Protein AF-A0A0C2G653-F1 (afdb_monomer)

Mean predicted aligned error: 15.5 Å

Secondary structure (DSSP, 8-state):
-EE--GGGTT-EESSTTHHHHHHTTHHHHSHHHHHHHBTTTTT-PPP------------TTHHHHHHHHHHHHSSSS-TTHHHHHHHT-SBPTTSSBPPPBSSPBPPEE-HHHHHHHHHHHTT---SPPPGGGSTT-EE--S-HHHH--TT--EEEEEEEEETTEEEEEEEEES----TTS-SS-BSPPP-SGGGG-STT-EEETTTTEEE--

Solvent-accessible surface area (backbone atoms only — not comparable to full-atom values): 12054 Å² total; per-residue (Å²): 117,53,60,44,68,78,84,32,50,90,24,36,20,77,42,84,60,28,56,64,40,32,75,75,43,32,46,76,78,39,36,85,63,28,50,83,33,11,15,49,54,54,67,64,56,72,69,96,76,86,85,86,74,86,85,80,84,86,74,99,59,59,67,63,52,50,50,48,47,49,51,45,64,63,54,59,88,55,91,45,46,51,30,32,27,8,68,35,68,30,73,34,95,89,57,67,50,38,69,24,17,18,45,27,37,40,77,40,82,35,70,72,41,17,54,51,18,35,65,48,35,75,66,76,60,101,64,84,73,61,69,86,83,31,81,59,41,38,77,61,73,95,47,54,81,73,63,42,26,26,78,30,29,36,35,13,61,25,79,35,84,52,100,89,47,79,41,76,28,42,29,33,24,48,53,62,89,55,86,97,57,76,56,51,58,76,38,69,41,23,78,42,40,76,52,40,77,52,82,76,31,41,41,41,56,92,46,17,22,20,36,78,110

Sequence (213 aa):
LDCGTGKESNCCNKHASCADWASRGECKKNPEWMLPNCQLSCRVCKTDSNPSKPSTATSSSSHTVALSMINFLAGMPQPNCRSMVAKGQAKDAYGGNAPRAARMKKMIYDCAIEESAMRHAKRCVFVHSPAHTRENLGEFNTDCLKMVWQDTYKLGCHVEWYSSMTYVVCQYGPKGNWLGNLIYDIGNSCTTDGDCKCDNCKCSKEEALCIVQ

Radius of gyration: 23.32 Å; Cα contacts (8 Å, |Δi|>4): 362; chains: 1; bounding box: 55×52×57 Å

pLDDT: mean 79.59, std 17.53, range [36.09, 97.75]

Structure (mmCIF, N/CA/C/O backbone):
data_AF-A0A0C2G653-F1
#
_entry.id   AF-A0A0C2G653-F1
#
loop_
_atom_site.group_PDB
_atom_site.id
_atom_site.type_symbol
_atom_site.label_atom_id
_atom_site.label_alt_id
_atom_site.label_comp_id
_atom_site.label_asym_id
_atom_site.label_entity_id
_a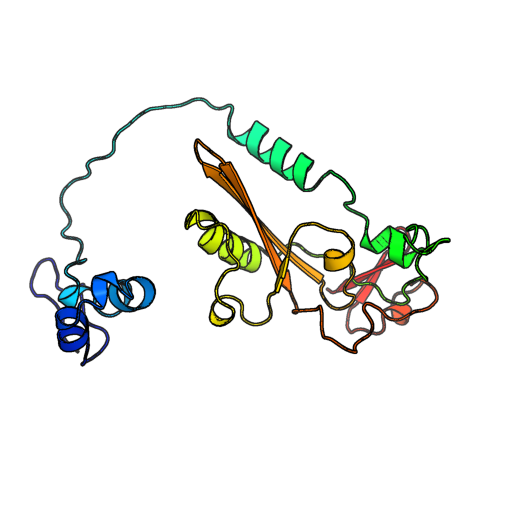tom_site.label_seq_id
_atom_site.pdbx_PDB_ins_code
_atom_site.Cartn_x
_atom_site.Cartn_y
_atom_site.Cartn_z
_atom_site.occupancy
_atom_site.B_iso_or_equiv
_atom_site.auth_seq_id
_atom_site.auth_comp_id
_atom_site.auth_asym_id
_atom_site.auth_atom_id
_atom_site.pdbx_PDB_model_num
ATOM 1 N N . LEU A 1 1 ? 14.211 -31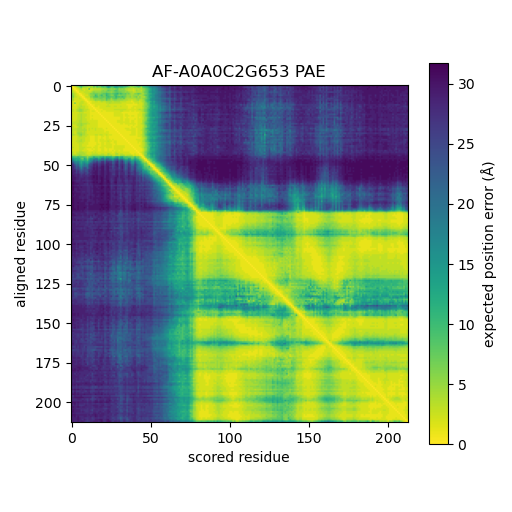.003 -26.038 1.00 67.00 1 LEU A N 1
ATOM 2 C CA . LEU A 1 1 ? 14.814 -29.793 -25.437 1.00 67.00 1 LEU A CA 1
ATOM 3 C C . LEU A 1 1 ? 16.288 -29.842 -25.778 1.00 67.00 1 LEU A C 1
ATOM 5 O O . LEU A 1 1 ? 16.855 -30.921 -25.681 1.00 67.00 1 LEU A O 1
ATOM 9 N N . ASP A 1 2 ? 16.829 -28.746 -26.296 1.00 83.50 2 ASP A N 1
ATOM 10 C CA . ASP A 1 2 ? 18.133 -28.716 -26.967 1.00 83.50 2 ASP A CA 1
ATOM 11 C C . ASP A 1 2 ? 19.150 -27.957 -26.111 1.00 83.50 2 ASP A C 1
ATOM 13 O O . ASP A 1 2 ? 18.820 -26.907 -25.556 1.00 83.50 2 ASP A O 1
ATOM 17 N N . CYS A 1 3 ? 20.354 -28.498 -25.977 1.00 88.19 3 CYS A N 1
ATOM 18 C CA . CYS A 1 3 ? 21.406 -27.974 -25.111 1.00 88.19 3 CYS A CA 1
ATOM 19 C C . CYS A 1 3 ? 22.731 -27.932 -25.867 1.00 88.19 3 CYS A C 1
ATOM 21 O O . CYS A 1 3 ? 22.992 -28.778 -26.721 1.00 88.19 3 CYS A O 1
ATOM 23 N N . GLY A 1 4 ? 23.574 -26.956 -25.527 1.00 83.12 4 GLY A N 1
ATOM 24 C CA . GLY A 1 4 ? 24.921 -26.858 -26.074 1.00 83.12 4 GLY A CA 1
ATOM 25 C C . GLY A 1 4 ? 25.787 -28.064 -25.700 1.00 83.12 4 GLY A C 1
ATOM 26 O O . GLY A 1 4 ? 25.443 -28.888 -24.853 1.00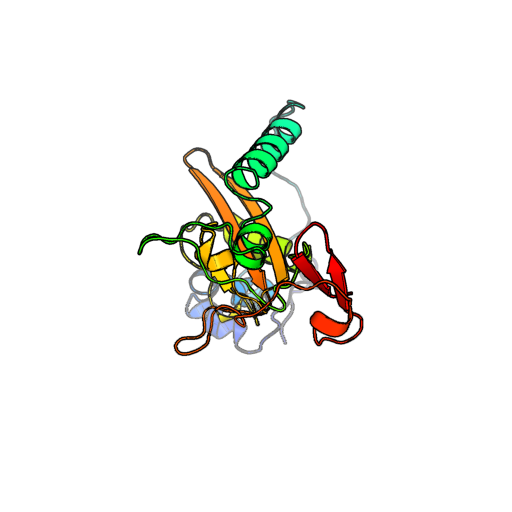 83.12 4 GLY A O 1
ATOM 27 N N . THR A 1 5 ? 26.955 -28.168 -26.324 1.00 80.69 5 THR A N 1
ATOM 28 C CA . THR A 1 5 ? 27.943 -29.218 -26.031 1.00 80.69 5 THR A CA 1
ATOM 29 C C . THR A 1 5 ? 29.217 -28.612 -25.445 1.00 80.69 5 THR A C 1
ATOM 31 O O . THR A 1 5 ? 29.536 -27.451 -25.693 1.00 80.69 5 THR A O 1
ATOM 34 N N . GLY A 1 6 ? 29.989 -29.384 -24.677 1.00 82.44 6 GLY A N 1
ATOM 35 C CA . GLY A 1 6 ? 31.256 -28.907 -24.108 1.00 82.44 6 GLY A CA 1
ATOM 36 C C . GLY A 1 6 ? 31.058 -27.791 -23.072 1.00 82.44 6 GLY A C 1
ATOM 37 O O . GLY A 1 6 ? 30.331 -27.979 -22.095 1.00 82.44 6 GLY A O 1
ATOM 38 N N . LYS A 1 7 ? 31.703 -26.631 -23.272 1.00 70.56 7 LYS A N 1
ATOM 39 C CA . LYS A 1 7 ? 31.658 -25.483 -22.337 1.00 70.56 7 LYS A CA 1
ATOM 40 C C . LYS A 1 7 ? 30.284 -24.810 -22.227 1.00 70.56 7 LYS A C 1
ATOM 42 O O . LYS A 1 7 ? 30.075 -24.043 -21.299 1.00 70.56 7 LYS A O 1
ATOM 47 N N . GLU A 1 8 ? 29.364 -25.113 -23.138 1.00 76.62 8 GLU A N 1
ATOM 48 C CA . GLU A 1 8 ? 27.984 -24.608 -23.127 1.00 76.62 8 GLU A CA 1
ATOM 49 C C . GLU A 1 8 ? 26.973 -25.711 -22.774 1.00 76.62 8 GLU A C 1
ATOM 51 O O . GLU A 1 8 ? 25.779 -25.560 -23.013 1.00 76.62 8 GLU A O 1
ATOM 56 N N . SER A 1 9 ? 27.426 -26.835 -22.203 1.00 80.62 9 SER A N 1
ATOM 57 C CA . SER A 1 9 ? 26.554 -27.961 -21.822 1.00 80.62 9 SER A CA 1
ATOM 58 C C . SER A 1 9 ? 25.482 -27.607 -20.788 1.00 80.62 9 SER A C 1
ATOM 60 O O . SER A 1 9 ? 24.428 -28.236 -20.746 1.00 80.62 9 SER A O 1
ATOM 62 N N . ASN A 1 10 ? 25.715 -26.572 -19.983 1.00 81.69 10 ASN A N 1
ATOM 63 C CA . ASN A 1 10 ? 24.745 -26.000 -19.048 1.00 81.69 10 ASN A CA 1
ATOM 64 C C . ASN A 1 10 ? 23.824 -24.940 -19.686 1.00 81.69 10 ASN A C 1
ATOM 66 O O . ASN A 1 10 ? 22.950 -24.403 -19.004 1.00 81.69 10 ASN A O 1
ATOM 70 N N . CYS A 1 11 ? 24.008 -24.626 -20.969 1.00 88.38 11 CYS A N 1
ATOM 71 C CA . CYS A 1 11 ? 23.207 -23.660 -21.702 1.00 88.38 11 CYS A CA 1
ATOM 72 C C . CYS A 1 11 ? 22.195 -24.372 -22.603 1.00 88.38 11 CYS A C 1
ATOM 74 O O . CYS A 1 11 ? 22.563 -25.105 -23.522 1.00 88.38 11 CYS A O 1
ATOM 76 N N . CYS A 1 12 ? 20.907 -24.132 -22.360 1.00 90.00 12 CYS A N 1
ATOM 77 C CA . CYS A 1 12 ? 19.840 -24.872 -23.024 1.00 90.00 12 CYS A CA 1
ATOM 78 C C . CYS A 1 12 ? 18.682 -23.988 -23.482 1.00 90.00 12 CYS A C 1
ATOM 80 O O . CYS A 1 12 ? 18.324 -22.986 -22.855 1.00 90.00 12 CYS A O 1
ATOM 82 N N . ASN A 1 13 ? 18.028 -24.447 -24.543 1.00 92.56 13 ASN A N 1
ATOM 83 C CA . ASN A 1 13 ? 16.667 -24.085 -24.886 1.00 92.56 13 ASN A CA 1
ATOM 84 C C . ASN A 1 13 ? 15.693 -24.902 -24.030 1.00 92.56 13 ASN A C 1
ATOM 86 O O . ASN A 1 13 ? 15.610 -26.128 -24.125 1.00 92.56 13 ASN A O 1
ATOM 90 N N . LYS A 1 14 ? 14.914 -24.198 -23.216 1.00 90.25 14 LYS A N 1
ATOM 91 C CA . LYS A 1 14 ? 13.856 -24.724 -22.349 1.00 90.25 14 LYS A CA 1
ATOM 92 C C . LYS A 1 14 ? 12.514 -24.871 -23.071 1.00 90.25 14 LYS A C 1
ATOM 94 O O . LYS A 1 14 ? 11.561 -25.358 -22.474 1.00 90.25 14 LYS A O 1
ATOM 99 N N . HIS A 1 15 ? 12.438 -24.493 -24.349 1.00 91.19 15 HIS A N 1
ATOM 100 C CA . HIS A 1 15 ? 11.250 -24.669 -25.179 1.00 91.19 15 HIS A CA 1
ATOM 101 C C . HIS A 1 15 ? 11.601 -25.163 -26.590 1.00 91.19 15 HIS A C 1
ATOM 103 O O . HIS A 1 15 ? 12.622 -24.777 -27.157 1.00 91.19 15 HIS A O 1
ATOM 109 N N . ALA A 1 16 ? 10.749 -26.011 -27.177 1.00 91.56 16 ALA A N 1
ATOM 110 C CA . ALA A 1 16 ? 10.989 -26.609 -28.495 1.00 91.56 16 ALA A CA 1
ATOM 111 C C . ALA A 1 16 ? 11.027 -25.564 -29.627 1.00 91.56 16 ALA A C 1
ATOM 113 O O . ALA A 1 16 ? 11.869 -25.639 -30.513 1.00 91.56 16 ALA A O 1
ATOM 114 N N . SER A 1 17 ? 10.171 -24.543 -29.552 1.00 92.81 17 SER A N 1
ATOM 115 C CA . SER A 1 17 ? 10.075 -23.467 -30.555 1.00 92.81 17 SER A CA 1
ATOM 116 C C . SER A 1 17 ? 11.136 -22.365 -30.420 1.00 92.81 17 SER A C 1
ATOM 118 O O . SER A 1 17 ? 11.065 -21.361 -31.124 1.00 92.81 17 SER A O 1
ATOM 120 N N . CYS A 1 18 ? 12.119 -22.514 -29.525 1.00 93.44 18 CYS A N 1
ATOM 121 C CA . CYS A 1 18 ? 13.149 -21.495 -29.305 1.00 93.44 18 CYS A CA 1
ATOM 122 C C . CYS A 1 18 ? 13.913 -21.118 -30.584 1.00 93.44 18 CYS A C 1
ATOM 124 O O . CYS A 1 18 ? 14.193 -19.939 -30.797 1.00 93.44 18 CYS A O 1
ATOM 126 N N . ALA A 1 19 ? 14.205 -22.090 -31.455 1.00 94.75 19 ALA A N 1
ATOM 127 C CA . ALA A 1 19 ? 14.885 -21.840 -32.726 1.00 94.75 19 ALA A CA 1
ATOM 128 C C . ALA A 1 19 ? 14.025 -21.002 -33.692 1.00 94.75 19 ALA A C 1
ATOM 130 O O . ALA A 1 19 ? 14.512 -20.030 -34.273 1.00 94.75 19 ALA A O 1
ATOM 13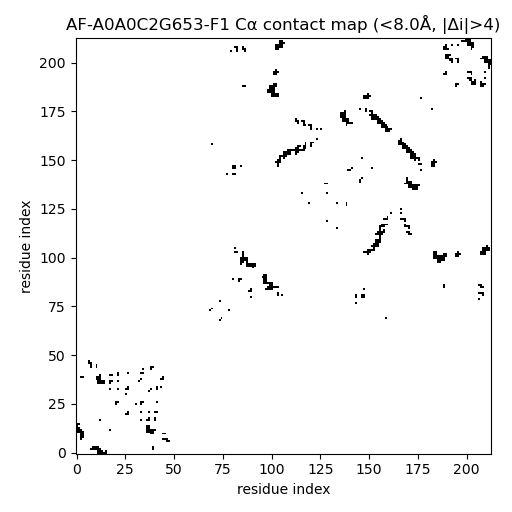1 N N . ASP A 1 20 ? 12.734 -21.323 -33.806 1.00 92.50 20 ASP A N 1
ATOM 132 C CA . ASP A 1 20 ? 11.794 -20.618 -34.685 1.00 92.50 20 ASP A CA 1
ATOM 133 C C . ASP A 1 20 ? 11.525 -19.187 -34.219 1.00 92.50 20 ASP A C 1
ATOM 135 O O . ASP A 1 20 ? 11.435 -18.255 -35.016 1.00 92.50 20 ASP A O 1
ATOM 139 N N . TRP A 1 21 ? 11.405 -18.981 -32.913 1.00 94.19 21 TRP A N 1
ATOM 140 C CA . TRP A 1 21 ? 11.213 -17.646 -32.356 1.00 94.19 21 TRP A CA 1
ATOM 141 C C . TRP A 1 21 ? 12.481 -16.805 -32.471 1.00 94.19 21 TRP A C 1
ATOM 143 O O . TRP A 1 21 ? 12.419 -15.631 -32.844 1.00 94.19 21 TRP A O 1
ATOM 153 N N . ALA A 1 22 ? 13.650 -17.404 -32.245 1.00 94.94 22 ALA A N 1
ATOM 154 C CA . ALA A 1 22 ? 14.915 -16.716 -32.458 1.00 94.94 22 ALA A CA 1
ATOM 155 C C . ALA A 1 22 ? 15.092 -16.279 -33.923 1.00 94.94 22 ALA A C 1
ATOM 157 O O . ALA A 1 22 ? 15.483 -15.134 -34.158 1.00 94.94 22 ALA A O 1
ATOM 158 N N . SER A 1 23 ? 14.728 -17.120 -34.903 1.00 94.88 23 SER A N 1
ATOM 159 C CA . SER A 1 23 ? 14.805 -16.763 -36.332 1.00 94.88 23 SER A CA 1
ATOM 160 C C . SER A 1 23 ? 13.850 -15.623 -36.720 1.00 94.88 23 SER A C 1
ATOM 162 O O . SER A 1 23 ? 14.174 -14.811 -37.586 1.00 94.88 23 SER A O 1
ATOM 164 N N . ARG A 1 24 ? 12.723 -15.476 -36.009 1.00 91.56 24 ARG A N 1
ATOM 165 C CA . ARG A 1 24 ? 11.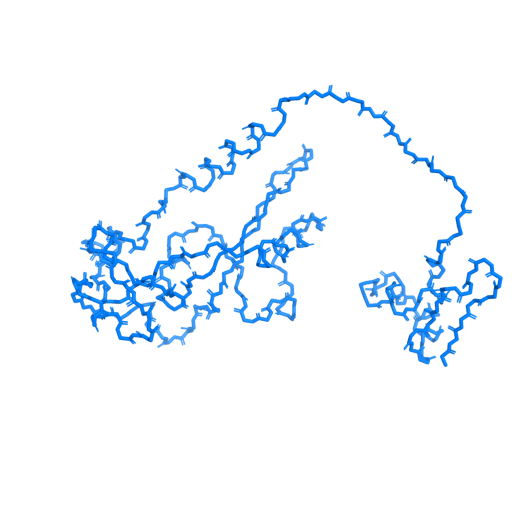771 -14.350 -36.140 1.00 91.56 24 ARG A CA 1
ATOM 166 C C . ARG A 1 24 ? 12.207 -13.072 -35.407 1.00 91.56 24 ARG A C 1
ATOM 168 O O . ARG A 1 24 ? 11.518 -12.043 -35.462 1.00 91.56 24 ARG A O 1
ATOM 175 N N . GLY A 1 25 ? 13.365 -13.113 -34.747 1.00 92.19 25 GLY A N 1
ATOM 176 C CA . GLY A 1 25 ? 13.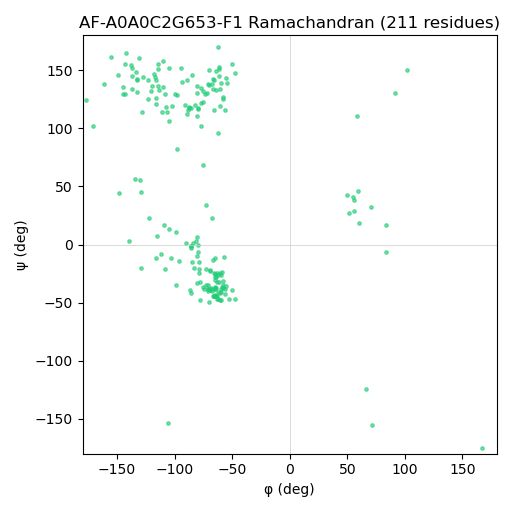955 -11.984 -34.034 1.00 92.19 25 GLY A CA 1
ATOM 177 C C . GLY A 1 25 ? 13.415 -11.786 -32.617 1.00 92.19 25 GLY A C 1
ATOM 178 O O . GLY A 1 25 ? 13.632 -10.719 -32.036 1.00 92.19 25 GLY A O 1
ATOM 179 N N . GLU A 1 26 ? 12.750 -12.787 -32.036 1.00 94.06 26 GLU A N 1
ATOM 180 C CA . GLU A 1 26 ? 12.175 -12.690 -30.688 1.00 94.06 26 GLU A CA 1
ATOM 181 C C . GLU A 1 26 ? 13.242 -12.481 -29.611 1.00 94.06 26 GLU A C 1
ATOM 183 O O . GLU A 1 26 ? 12.972 -11.853 -28.599 1.00 94.06 26 GLU A O 1
ATOM 188 N N . CYS A 1 27 ? 14.494 -12.877 -29.842 1.00 90.94 27 CYS A N 1
ATOM 189 C CA . CYS A 1 27 ? 15.582 -12.574 -28.908 1.00 90.94 27 CYS A CA 1
ATOM 190 C C . CYS A 1 27 ? 15.793 -11.064 -28.690 1.00 90.94 27 CYS A C 1
ATOM 192 O O . CYS A 1 27 ? 16.287 -10.667 -27.641 1.00 90.94 27 CYS A O 1
ATOM 194 N N . LYS A 1 28 ? 15.430 -10.223 -29.672 1.00 87.69 28 LYS A N 1
ATOM 195 C CA . LYS A 1 28 ? 15.489 -8.755 -29.563 1.00 87.69 28 LYS A CA 1
ATOM 196 C C . LYS A 1 28 ? 14.135 -8.139 -29.217 1.00 87.69 28 LYS A C 1
ATOM 198 O O . LYS A 1 28 ? 14.097 -7.136 -28.515 1.00 87.69 28 LYS A O 1
ATOM 203 N N . LYS A 1 29 ? 13.040 -8.713 -29.726 1.00 85.31 29 LYS A N 1
ATOM 204 C CA . LYS A 1 29 ? 11.673 -8.201 -29.512 1.00 85.31 29 LYS A CA 1
ATOM 205 C C . LYS A 1 29 ? 11.086 -8.610 -28.160 1.00 85.31 29 LYS A C 1
ATOM 207 O O . LYS A 1 29 ? 10.343 -7.843 -27.562 1.00 85.31 29 LYS A O 1
ATOM 212 N N . ASN A 1 30 ? 11.446 -9.795 -27.683 1.00 83.75 30 ASN A N 1
ATOM 213 C CA . ASN A 1 30 ? 10.987 -10.406 -26.443 1.00 83.75 30 ASN A CA 1
ATOM 214 C C . ASN A 1 30 ? 12.163 -11.012 -25.638 1.00 83.75 30 ASN A C 1
ATOM 216 O O . ASN A 1 30 ? 12.165 -12.206 -25.324 1.00 83.75 30 ASN A O 1
ATOM 220 N N . PRO A 1 31 ? 13.195 -10.213 -25.302 1.00 80.31 31 PRO A N 1
ATOM 221 C CA . PRO A 1 31 ? 14.374 -10.707 -24.594 1.00 80.31 31 PRO A CA 1
ATOM 222 C C . PRO A 1 31 ? 14.033 -11.242 -23.194 1.00 80.31 31 PRO A C 1
ATOM 224 O O . PRO A 1 31 ? 14.635 -12.212 -22.750 1.00 80.31 31 PRO A O 1
ATOM 227 N N . GLU A 1 32 ? 13.030 -10.677 -22.520 1.00 74.75 32 GLU A N 1
ATOM 228 C CA . GLU A 1 32 ? 12.627 -11.087 -21.166 1.00 74.75 32 GLU A CA 1
ATOM 229 C C . GLU A 1 32 ? 12.199 -12.556 -21.096 1.00 74.75 32 GLU A C 1
ATOM 231 O O . GLU A 1 32 ? 12.562 -13.274 -20.168 1.00 74.75 32 GLU A O 1
ATOM 236 N N . TRP A 1 33 ? 11.464 -13.033 -22.103 1.00 86.19 33 TRP A N 1
ATOM 237 C CA . TRP A 1 33 ? 11.091 -14.441 -22.172 1.00 86.19 33 TRP A CA 1
ATOM 238 C C . TRP A 1 33 ? 12.183 -15.273 -22.845 1.00 86.19 33 TRP A C 1
ATOM 240 O O . TRP A 1 33 ? 12.521 -16.364 -22.382 1.00 86.19 33 TRP A O 1
ATOM 250 N N . MET A 1 34 ? 12.763 -14.753 -23.926 1.00 93.62 34 MET A N 1
ATOM 251 C CA . MET A 1 34 ? 13.670 -15.509 -24.782 1.00 93.62 34 MET A CA 1
ATOM 252 C C . MET A 1 34 ? 15.051 -15.721 -24.162 1.00 93.62 34 MET A C 1
ATOM 254 O O . MET A 1 34 ? 15.604 -16.805 -24.294 1.00 93.62 34 MET A O 1
ATOM 258 N N . LEU A 1 35 ? 15.627 -14.751 -23.453 1.00 88.19 35 LEU A N 1
ATOM 259 C CA . LEU A 1 35 ? 16.972 -14.899 -22.896 1.00 88.19 35 LEU A CA 1
ATOM 260 C C . LEU A 1 35 ? 17.064 -15.968 -21.795 1.00 88.19 35 LEU A C 1
ATOM 262 O O . LEU A 1 35 ? 17.982 -16.776 -21.874 1.00 88.19 35 LEU A O 1
ATOM 266 N N . PRO A 1 36 ? 16.149 -16.074 -20.810 1.00 88.75 36 PRO A N 1
ATOM 267 C CA . PRO A 1 36 ? 16.231 -17.128 -19.795 1.00 88.75 36 PRO A CA 1
ATOM 268 C C . PRO A 1 36 ? 15.726 -18.504 -20.265 1.00 88.75 36 PRO A C 1
ATOM 270 O O . PRO A 1 36 ? 16.098 -19.517 -19.652 1.00 88.75 36 PRO A O 1
ATOM 273 N N . ASN A 1 37 ? 14.900 -18.561 -21.320 1.00 91.44 37 ASN A N 1
ATOM 274 C CA . ASN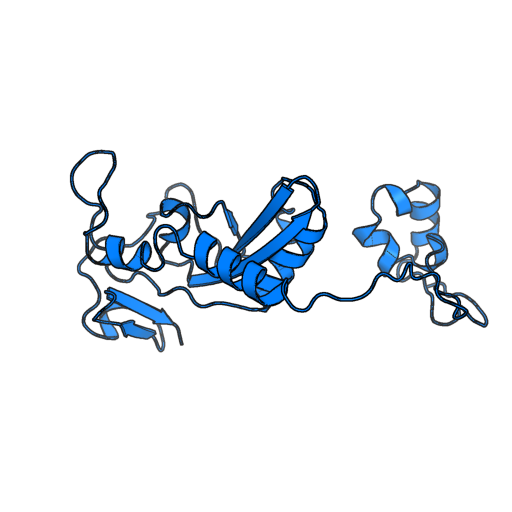 A 1 37 ? 14.266 -19.797 -21.803 1.00 91.44 37 ASN A CA 1
ATOM 275 C C . ASN A 1 37 ? 14.826 -20.327 -23.126 1.00 91.44 37 ASN A C 1
ATOM 277 O O . ASN A 1 37 ? 14.689 -21.511 -23.398 1.00 91.44 37 ASN A O 1
ATOM 281 N N . CYS A 1 38 ? 15.475 -19.498 -23.930 1.00 94.31 38 CYS A N 1
ATOM 282 C CA . CYS A 1 38 ? 16.020 -19.844 -25.242 1.00 94.31 38 CYS A CA 1
ATOM 283 C C . CYS A 1 38 ? 17.487 -19.420 -25.340 1.00 94.31 38 CYS A C 1
ATOM 285 O O . CYS A 1 38 ? 17.913 -18.811 -26.320 1.00 94.31 38 CYS A O 1
ATOM 287 N N . GLN A 1 39 ? 18.252 -19.709 -24.284 1.00 93.12 39 GLN A N 1
ATOM 288 C CA . GLN A 1 39 ? 19.613 -19.204 -24.089 1.00 93.12 39 GLN A CA 1
ATOM 289 C C . GLN A 1 39 ? 20.534 -19.555 -25.262 1.00 93.12 39 GLN A C 1
ATOM 291 O O . GLN A 1 39 ? 21.272 -18.700 -25.755 1.00 93.12 39 GLN A O 1
ATOM 296 N N . LEU A 1 40 ? 20.429 -20.797 -25.743 1.00 91.94 40 LEU A N 1
ATOM 297 C CA . LEU A 1 40 ? 21.206 -21.312 -26.865 1.00 91.94 40 LEU A CA 1
ATOM 298 C C . LEU A 1 40 ? 20.770 -20.661 -28.186 1.00 91.94 40 LEU A C 1
ATOM 300 O O . LEU A 1 40 ? 21.600 -20.113 -28.911 1.00 91.94 40 LEU A O 1
ATOM 304 N N . SER A 1 41 ? 19.463 -20.620 -28.472 1.00 94.38 41 SER A N 1
ATOM 305 C CA . SER A 1 41 ? 18.938 -19.988 -29.694 1.00 94.38 41 SER A CA 1
ATOM 306 C C . SER A 1 41 ? 19.180 -18.475 -29.750 1.00 94.38 41 SER A C 1
ATOM 308 O O . SER A 1 41 ? 19.372 -17.930 -30.835 1.00 94.38 41 SER A O 1
ATOM 310 N N . CYS A 1 42 ? 19.225 -17.800 -28.600 1.00 93.69 42 CYS A N 1
ATOM 311 C CA . CYS A 1 42 ? 19.547 -16.376 -28.497 1.00 93.69 42 CYS A CA 1
ATOM 312 C C . CYS A 1 42 ? 21.036 -16.078 -28.311 1.00 93.69 42 CYS A C 1
ATOM 314 O O . CYS A 1 42 ? 21.398 -14.906 -28.228 1.00 93.69 42 CYS A O 1
ATOM 316 N N . ARG A 1 43 ? 21.894 -17.108 -28.290 1.00 90.44 43 ARG A N 1
ATOM 317 C CA . ARG A 1 43 ? 23.357 -16.990 -28.177 1.00 90.44 43 ARG A CA 1
ATOM 318 C C . ARG A 1 43 ? 23.807 -16.181 -26.957 1.00 90.44 43 ARG A C 1
ATOM 320 O O . ARG A 1 43 ? 24.729 -15.376 -27.044 1.00 90.44 43 ARG A O 1
ATOM 327 N N . VAL A 1 44 ? 23.139 -16.391 -25.823 1.00 90.44 44 VAL A N 1
ATOM 328 C CA . VAL A 1 44 ? 23.483 -15.757 -24.535 1.00 90.44 44 VAL A CA 1
ATOM 329 C C . VAL A 1 44 ? 24.164 -16.716 -23.561 1.00 90.44 44 VAL A C 1
ATOM 331 O O . VAL A 1 44 ? 24.303 -16.409 -22.377 1.00 90.44 44 VAL A O 1
ATOM 334 N N . CYS A 1 45 ? 24.601 -17.875 -24.053 1.00 85.50 45 CYS A N 1
ATOM 335 C CA . CYS A 1 45 ? 25.421 -18.802 -23.292 1.00 85.50 45 CYS A CA 1
ATOM 336 C C . CYS A 1 45 ? 26.704 -18.098 -22.831 1.00 85.50 45 CYS A C 1
ATOM 338 O O . CYS A 1 45 ? 27.434 -17.511 -23.629 1.00 85.50 45 CYS A O 1
ATOM 340 N N . LYS A 1 46 ? 26.968 -18.121 -21.523 1.00 71.31 46 LYS A N 1
ATOM 341 C CA . LYS A 1 46 ? 28.215 -17.597 -20.965 1.00 71.31 46 LYS A CA 1
ATOM 342 C C . LYS A 1 46 ? 29.301 -18.647 -21.164 1.00 71.31 46 LYS A C 1
ATOM 344 O O . LYS A 1 46 ? 29.220 -19.719 -20.578 1.00 71.31 46 LYS A O 1
ATOM 349 N N . THR A 1 47 ? 30.328 -18.333 -21.944 1.00 56.84 47 THR A N 1
ATOM 350 C CA . THR A 1 47 ? 31.581 -19.089 -21.913 1.00 56.84 47 THR A CA 1
ATOM 351 C C . THR A 1 47 ? 32.468 -18.473 -20.841 1.00 56.84 47 THR A C 1
ATOM 353 O O . THR A 1 47 ? 32.856 -17.310 -20.964 1.00 56.84 47 THR A O 1
ATOM 356 N N . ASP A 1 48 ? 32.786 -19.221 -19.788 1.00 55.56 48 ASP A N 1
ATOM 357 C CA . ASP A 1 48 ? 33.722 -18.763 -18.763 1.00 55.56 48 ASP A CA 1
ATOM 358 C C . ASP A 1 48 ? 35.117 -18.532 -19.370 1.00 55.56 48 ASP A C 1
ATOM 360 O O . ASP A 1 48 ? 35.904 -19.467 -19.525 1.00 55.56 48 ASP A O 1
ATOM 364 N N . SER A 1 49 ? 35.409 -17.274 -19.727 1.00 42.72 49 SER A N 1
ATOM 365 C CA . SER A 1 49 ? 36.750 -16.675 -19.692 1.00 42.72 49 SER A CA 1
ATOM 366 C C . SER A 1 49 ? 36.738 -15.154 -19.952 1.00 42.72 49 SER A C 1
ATOM 368 O O . SER A 1 49 ? 36.742 -14.702 -21.093 1.00 42.72 49 SER A O 1
ATOM 370 N N . ASN A 1 50 ? 36.871 -14.430 -18.832 1.00 38.91 50 ASN A N 1
ATOM 371 C CA . ASN A 1 50 ? 37.507 -13.123 -18.578 1.00 38.91 50 ASN A CA 1
ATOM 372 C C . ASN A 1 50 ? 36.688 -11.800 -18.659 1.00 38.91 50 ASN A C 1
ATOM 374 O O . ASN A 1 50 ? 36.003 -11.552 -1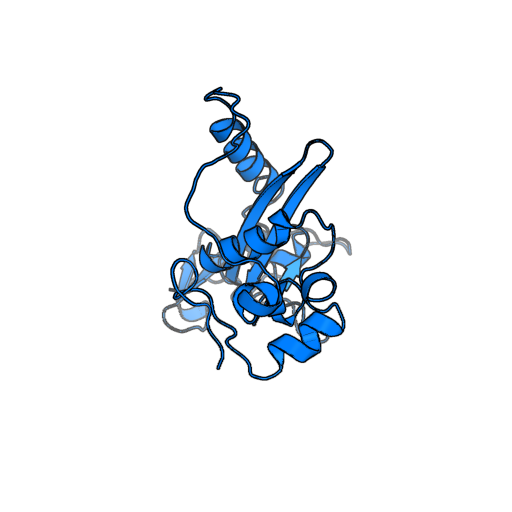9.650 1.00 38.91 50 ASN A O 1
ATOM 378 N N . PRO A 1 51 ? 36.779 -10.919 -17.627 1.00 52.38 51 PRO A N 1
ATOM 379 C CA . PRO A 1 51 ? 35.908 -9.769 -17.423 1.00 52.38 51 PRO A CA 1
ATOM 380 C C . PRO A 1 51 ? 36.531 -8.462 -17.930 1.00 52.38 51 PRO A C 1
ATOM 382 O O . PRO A 1 51 ? 37.614 -8.060 -17.509 1.00 52.38 51 PRO A O 1
ATOM 385 N N . SER A 1 52 ? 35.790 -7.715 -18.740 1.00 37.59 52 SER A N 1
ATOM 386 C CA . SER A 1 52 ? 36.026 -6.286 -18.955 1.00 37.59 52 SER A CA 1
ATOM 387 C C . SER A 1 52 ? 35.081 -5.475 -18.067 1.00 37.59 52 SER A C 1
ATOM 389 O O . SER A 1 52 ? 34.022 -5.001 -18.469 1.00 37.59 52 SER A O 1
ATOM 391 N N . LYS A 1 53 ? 35.491 -5.317 -16.807 1.00 39.56 53 LYS A N 1
ATOM 392 C CA . LYS A 1 53 ? 35.023 -4.239 -15.931 1.00 39.56 53 LYS A CA 1
ATOM 393 C C . LYS A 1 53 ? 35.718 -2.941 -16.365 1.00 39.56 53 LYS A C 1
ATOM 395 O O . LYS A 1 53 ? 36.946 -2.942 -16.418 1.00 39.56 53 LYS A O 1
ATOM 400 N N . PRO A 1 54 ? 35.022 -1.808 -16.549 1.00 41.62 54 PRO A N 1
ATOM 401 C CA . PRO A 1 54 ? 35.625 -0.510 -16.301 1.00 41.62 54 PRO A CA 1
ATOM 402 C C . PRO A 1 54 ? 35.576 -0.270 -14.793 1.00 41.62 54 PRO A C 1
ATOM 404 O O . PRO A 1 54 ? 34.516 -0.153 -14.178 1.00 41.62 54 PRO A O 1
ATOM 407 N N . SER A 1 55 ? 36.746 -0.287 -14.168 1.00 39.69 55 SER A N 1
ATOM 408 C CA . SER A 1 55 ? 36.946 0.173 -12.803 1.00 39.69 55 SER A CA 1
ATOM 409 C C . SER A 1 55 ? 36.857 1.693 -12.752 1.00 39.69 55 SER A C 1
ATOM 411 O O . SER A 1 55 ? 37.595 2.380 -13.454 1.00 39.69 55 SER A O 1
ATOM 413 N N . THR A 1 56 ? 36.072 2.227 -11.827 1.00 36.09 56 THR A N 1
ATOM 414 C CA . THR A 1 56 ? 36.497 3.427 -11.103 1.00 36.09 56 THR A CA 1
ATOM 415 C C . THR A 1 56 ? 36.017 3.318 -9.668 1.00 36.09 56 THR A C 1
ATOM 417 O O . THR A 1 56 ? 34.894 2.904 -9.388 1.00 36.09 56 THR A O 1
ATOM 420 N N . ALA A 1 57 ? 36.962 3.542 -8.766 1.00 38.66 57 ALA A N 1
ATOM 421 C CA . ALA A 1 57 ? 36.879 3.245 -7.356 1.00 38.66 57 ALA A CA 1
ATOM 422 C C . ALA A 1 57 ? 36.297 4.430 -6.567 1.00 38.66 57 ALA A C 1
ATOM 424 O O . ALA A 1 57 ? 36.633 5.579 -6.827 1.00 38.66 57 ALA A O 1
ATOM 425 N N . THR A 1 58 ? 35.479 4.079 -5.575 1.00 39.00 58 THR A N 1
ATOM 426 C CA . THR A 1 58 ? 35.405 4.659 -4.225 1.00 39.00 58 THR A CA 1
ATOM 427 C C . THR A 1 58 ? 35.123 6.160 -4.064 1.00 39.00 58 THR A C 1
ATOM 429 O O . THR A 1 58 ? 36.021 6.990 -4.130 1.00 39.00 58 THR A O 1
ATOM 432 N N . SER A 1 59 ? 33.926 6.485 -3.560 1.00 36.47 59 SER A N 1
ATOM 433 C CA . SER A 1 59 ? 33.842 7.311 -2.347 1.00 36.47 59 SER A CA 1
ATOM 434 C C . SER A 1 59 ? 32.655 6.885 -1.473 1.00 36.47 59 SER A C 1
ATOM 436 O O . SER A 1 59 ? 31.524 6.689 -1.918 1.00 36.47 59 SER A O 1
ATOM 438 N N . SER A 1 60 ? 32.960 6.672 -0.197 1.00 47.25 60 SER A N 1
ATOM 439 C CA . SER A 1 60 ? 32.106 6.144 0.870 1.00 47.25 60 SER A CA 1
ATOM 440 C C . SER A 1 60 ? 31.036 7.145 1.359 1.00 47.25 60 SER A C 1
ATOM 442 O O . SER A 1 60 ? 30.698 7.170 2.539 1.00 47.25 60 SER A O 1
ATOM 444 N N . SER A 1 61 ? 30.493 7.987 0.479 1.00 41.44 61 SER A N 1
ATOM 445 C CA . SER A 1 61 ? 29.514 9.034 0.827 1.00 41.44 61 SER A CA 1
ATOM 446 C C . SER A 1 61 ? 28.133 8.835 0.190 1.00 41.44 61 SER A C 1
ATOM 448 O O . SER A 1 61 ? 27.170 9.482 0.592 1.00 41.44 61 SER A O 1
ATOM 450 N N . SER A 1 62 ? 28.000 7.919 -0.775 1.00 43.97 62 SER A N 1
ATOM 451 C CA . SER A 1 62 ? 26.754 7.753 -1.545 1.00 43.97 62 SER A CA 1
ATOM 452 C C . SER A 1 62 ? 25.656 6.966 -0.817 1.00 43.97 62 SER A C 1
ATOM 454 O O . SER A 1 62 ? 24.479 7.176 -1.089 1.00 43.97 62 SER A O 1
ATOM 456 N N . HIS A 1 63 ? 26.002 6.104 0.146 1.00 44.81 63 HIS A N 1
ATOM 457 C CA . HIS A 1 63 ? 24.994 5.332 0.889 1.00 44.81 63 HIS A CA 1
ATOM 458 C C . HIS A 1 63 ? 24.182 6.212 1.855 1.00 44.81 63 HIS A C 1
ATOM 460 O O . HIS A 1 63 ? 22.969 6.050 1.964 1.00 44.81 63 HIS A O 1
ATOM 466 N N . THR A 1 64 ? 24.812 7.189 2.511 1.00 41.31 64 THR A N 1
ATOM 467 C CA . THR A 1 64 ? 24.141 8.088 3.464 1.00 41.31 64 THR A CA 1
ATOM 468 C C . THR A 1 64 ? 23.226 9.095 2.772 1.00 41.31 64 THR A C 1
ATOM 470 O O . THR A 1 64 ? 22.162 9.405 3.299 1.00 41.31 64 THR A O 1
ATOM 473 N N . VAL A 1 65 ? 23.598 9.569 1.577 1.00 47.25 65 VAL A N 1
ATOM 474 C CA . VAL A 1 65 ? 22.770 10.491 0.777 1.00 47.25 65 VAL A CA 1
ATOM 475 C C . VAL A 1 65 ? 21.594 9.760 0.125 1.00 47.25 65 VAL A C 1
ATOM 477 O O . VAL A 1 65 ? 20.493 10.298 0.084 1.00 47.25 65 VAL A O 1
ATOM 480 N N . ALA A 1 66 ? 21.780 8.511 -0.319 1.00 50.75 66 ALA A N 1
ATOM 481 C CA . ALA A 1 66 ? 20.685 7.689 -0.832 1.00 50.75 66 ALA A CA 1
ATOM 482 C C . ALA A 1 66 ? 19.663 7.347 0.266 1.00 50.75 66 ALA A C 1
ATOM 484 O O . ALA A 1 66 ? 18.468 7.506 0.036 1.00 50.75 66 ALA A O 1
ATOM 485 N N . LEU A 1 67 ? 20.107 6.966 1.475 1.00 47.06 67 LEU A N 1
ATOM 486 C CA . LEU A 1 67 ? 19.201 6.789 2.617 1.00 47.06 67 LEU A CA 1
ATOM 487 C C . LEU A 1 67 ? 18.544 8.102 3.049 1.00 47.06 67 LEU A C 1
ATOM 489 O O . LEU A 1 67 ? 17.372 8.082 3.407 1.00 47.06 67 LEU A O 1
ATOM 493 N N . SER A 1 68 ? 19.250 9.238 3.032 1.00 48.59 68 SER A N 1
ATOM 494 C CA . SER A 1 68 ? 18.636 10.518 3.401 1.00 48.59 68 SER A CA 1
ATOM 495 C C . SER A 1 68 ? 17.605 10.967 2.369 1.00 48.59 68 SER A C 1
ATOM 497 O O . SER A 1 68 ? 16.557 11.446 2.770 1.00 48.59 68 SER A O 1
ATOM 499 N N . MET A 1 69 ? 17.839 10.737 1.074 1.00 52.97 69 MET A N 1
ATOM 500 C CA . MET A 1 69 ? 16.884 10.994 -0.010 1.00 52.97 69 MET A CA 1
ATOM 501 C C . MET A 1 69 ? 15.712 10.013 0.004 1.00 52.97 69 MET A C 1
ATOM 503 O O . MET A 1 69 ? 14.587 10.444 -0.203 1.00 52.97 69 MET A O 1
ATOM 507 N N . ILE A 1 70 ? 15.928 8.730 0.312 1.00 52.62 70 ILE A N 1
ATOM 508 C CA . ILE A 1 70 ? 14.840 7.771 0.562 1.00 52.62 70 ILE A CA 1
ATOM 509 C C . ILE A 1 70 ? 14.035 8.218 1.778 1.00 52.62 70 ILE A C 1
ATOM 511 O O . ILE A 1 70 ? 12.826 8.295 1.676 1.00 52.62 70 ILE A O 1
ATOM 515 N N . ASN A 1 71 ? 14.669 8.599 2.888 1.00 45.97 71 ASN A N 1
ATOM 516 C CA . ASN A 1 71 ? 13.981 9.117 4.073 1.00 45.97 71 ASN A CA 1
ATOM 517 C C . ASN A 1 71 ? 13.351 10.499 3.854 1.00 45.97 71 ASN A C 1
ATOM 519 O O . ASN A 1 71 ? 12.433 10.844 4.577 1.00 45.97 71 ASN A O 1
ATOM 523 N N . PHE A 1 72 ? 13.821 11.291 2.890 1.00 41.78 72 PHE A N 1
ATOM 524 C CA . PHE A 1 72 ? 13.303 12.618 2.539 1.00 41.78 72 PHE A CA 1
ATOM 525 C C . PHE A 1 72 ? 12.144 12.525 1.536 1.00 41.78 72 PHE A C 1
ATOM 527 O O . PHE A 1 72 ? 11.143 13.215 1.698 1.00 41.78 72 PHE A O 1
ATOM 534 N N . LEU A 1 73 ? 12.220 11.614 0.562 1.00 44.84 73 LEU A N 1
ATOM 535 C CA . LEU A 1 73 ? 11.142 11.281 -0.379 1.00 44.84 73 LEU A CA 1
ATOM 536 C C . LEU A 1 73 ? 10.074 10.381 0.262 1.00 44.84 73 LEU A C 1
ATOM 538 O O . LEU A 1 73 ? 8.893 10.540 -0.020 1.00 44.84 73 LEU A O 1
ATOM 542 N N . ALA A 1 74 ? 10.460 9.504 1.190 1.00 44.62 74 ALA A N 1
ATOM 543 C CA . ALA A 1 74 ? 9.554 8.840 2.129 1.00 44.62 74 ALA A CA 1
ATOM 544 C C . ALA A 1 74 ? 9.166 9.753 3.314 1.00 44.62 74 ALA A C 1
ATOM 546 O O . ALA A 1 74 ? 8.311 9.380 4.117 1.00 44.62 74 ALA A O 1
ATOM 547 N N . GLY A 1 75 ? 9.771 10.945 3.424 1.00 37.16 75 GLY A N 1
ATOM 548 C CA . GLY A 1 75 ? 9.625 11.881 4.548 1.00 37.16 75 GLY A CA 1
ATOM 549 C C . GLY A 1 75 ? 8.971 13.220 4.229 1.00 37.16 75 GLY A C 1
ATOM 550 O O . GLY A 1 75 ? 8.901 14.069 5.114 1.00 37.16 75 GLY A O 1
ATOM 551 N N . MET A 1 76 ? 8.434 13.431 3.028 1.00 37.62 76 MET A N 1
ATOM 552 C CA . MET A 1 76 ? 7.580 14.585 2.737 1.00 37.62 76 MET A CA 1
ATOM 553 C C . MET A 1 76 ? 6.375 14.162 1.899 1.00 37.62 76 MET A C 1
ATOM 555 O O . MET A 1 76 ? 6.560 13.570 0.841 1.00 37.62 76 MET A O 1
ATOM 559 N N . PRO A 1 77 ? 5.147 14.597 2.222 1.00 42.41 77 PRO A N 1
ATOM 560 C CA . PRO A 1 77 ? 4.396 14.578 3.477 1.00 42.41 77 PRO A CA 1
ATOM 561 C C . PRO A 1 77 ? 3.327 13.460 3.356 1.00 42.41 77 PRO A C 1
ATOM 563 O O . PRO A 1 77 ? 2.359 13.585 2.618 1.00 42.41 77 PRO A O 1
ATOM 566 N N . GLN A 1 78 ? 3.411 12.302 3.993 1.00 48.47 78 GLN A N 1
ATOM 567 C CA . GLN A 1 78 ? 3.214 12.094 5.420 1.00 48.47 78 GLN A CA 1
ATOM 568 C C . GLN A 1 78 ? 3.495 10.601 5.679 1.00 48.47 78 GLN A C 1
ATOM 570 O O . GLN A 1 78 ? 2.752 9.768 5.146 1.00 48.47 78 GLN A O 1
ATOM 575 N N . PRO A 1 79 ? 4.418 10.218 6.579 1.00 53.66 79 PRO A N 1
ATOM 576 C CA . PRO A 1 79 ? 4.430 8.853 7.121 1.00 53.66 79 PRO A CA 1
ATOM 577 C C . PRO A 1 79 ? 3.090 8.475 7.792 1.00 53.66 79 PRO A C 1
ATOM 579 O O . PRO A 1 79 ? 2.821 7.305 8.037 1.00 53.66 79 PRO A O 1
ATOM 582 N N . ASN A 1 80 ? 2.203 9.457 8.005 1.00 71.25 80 ASN A N 1
ATOM 583 C CA . ASN A 1 80 ? 0.922 9.320 8.678 1.00 71.25 80 ASN A CA 1
ATOM 584 C C . ASN A 1 80 ? -0.308 9.730 7.845 1.00 71.25 80 ASN A C 1
ATOM 586 O O . ASN A 1 80 ? -1.345 9.975 8.456 1.00 71.25 80 ASN A O 1
ATOM 590 N N . CYS A 1 81 ? -0.279 9.753 6.495 1.00 81.38 81 CYS A N 1
ATOM 591 C CA . CYS A 1 81 ? -1.495 10.045 5.689 1.00 81.38 81 CYS A CA 1
ATOM 592 C C . CYS A 1 81 ? -2.688 9.206 6.183 1.00 81.38 81 CYS A C 1
ATOM 594 O O . CYS A 1 81 ? -3.780 9.713 6.431 1.00 81.38 81 CYS A O 1
ATOM 596 N N . ARG A 1 82 ? -2.439 7.907 6.387 1.00 90.62 82 ARG A N 1
ATOM 597 C CA . ARG A 1 82 ? -3.434 6.941 6.857 1.00 90.62 82 ARG A CA 1
ATOM 598 C C . ARG A 1 82 ? -3.910 7.252 8.270 1.00 90.62 82 ARG A C 1
ATOM 600 O O . ARG A 1 82 ? -5.110 7.238 8.499 1.00 90.62 82 ARG A O 1
ATOM 607 N N . SER A 1 83 ? -3.001 7.582 9.189 1.00 92.88 83 SER A N 1
ATOM 608 C CA . SER A 1 83 ? -3.354 7.951 10.567 1.00 92.88 83 SER A CA 1
ATOM 609 C C . SER A 1 83 ? -4.172 9.245 10.616 1.00 92.88 83 SER A C 1
ATOM 611 O O . SER A 1 83 ? -5.184 9.317 11.308 1.00 92.88 83 SER A O 1
ATOM 613 N N . MET A 1 84 ? -3.787 10.260 9.839 1.00 91.69 84 MET A N 1
ATOM 614 C CA . MET A 1 84 ? -4.521 11.522 9.760 1.00 91.69 84 MET A CA 1
ATOM 615 C C . MET A 1 84 ? -5.925 11.336 9.199 1.00 91.69 84 MET A C 1
ATOM 617 O O . MET A 1 84 ? -6.872 11.892 9.751 1.00 91.69 84 MET A O 1
ATOM 621 N N . VAL A 1 85 ? -6.075 10.551 8.130 1.00 91.81 85 VAL A N 1
ATOM 622 C CA . VAL A 1 85 ? -7.397 10.201 7.594 1.00 91.81 85 VAL A CA 1
ATOM 623 C C . VAL A 1 85 ? -8.187 9.400 8.626 1.00 91.81 85 VAL A C 1
ATOM 625 O O . VAL A 1 85 ? -9.314 9.766 8.942 1.00 91.81 85 VAL A O 1
ATOM 628 N N . ALA A 1 86 ? -7.581 8.383 9.245 1.00 95.25 86 ALA A N 1
ATOM 629 C CA . ALA A 1 86 ? -8.248 7.557 10.247 1.00 95.25 86 ALA A CA 1
ATOM 630 C C . ALA A 1 86 ? -8.782 8.372 11.431 1.00 95.25 86 ALA A C 1
ATOM 632 O O . ALA A 1 86 ? -9.892 8.113 11.892 1.00 95.25 86 ALA A O 1
ATOM 633 N N . LYS A 1 87 ? -8.044 9.399 11.867 1.00 95.19 87 LYS A N 1
ATOM 634 C CA . LYS A 1 87 ? -8.436 10.327 12.942 1.00 95.19 87 LYS A CA 1
ATOM 635 C C . LYS A 1 87 ? -9.392 11.438 12.494 1.00 95.19 87 LYS A C 1
ATOM 637 O O . LYS A 1 87 ? -9.937 12.146 13.346 1.00 95.19 87 LYS A O 1
ATOM 642 N N . GLY A 1 88 ? -9.618 11.605 11.189 1.00 93.06 88 GLY A N 1
ATOM 643 C CA . GLY A 1 88 ? -10.419 12.701 10.631 1.00 93.06 88 GLY A CA 1
ATOM 644 C C . GLY A 1 88 ? -9.719 14.060 10.738 1.00 93.06 88 GLY A C 1
ATOM 645 O O . GLY A 1 88 ? -10.356 15.085 10.970 1.00 93.06 88 GLY A O 1
ATOM 646 N N . GLN A 1 89 ? -8.389 14.060 10.649 1.00 91.69 89 GLN A N 1
ATOM 647 C CA . GLN A 1 89 ? -7.516 15.237 10.718 1.00 91.69 89 GLN A CA 1
ATOM 648 C C . GLN A 1 89 ? -6.999 15.668 9.336 1.00 91.69 89 GLN A C 1
ATOM 650 O O . GLN A 1 89 ? -6.409 16.740 9.204 1.00 91.69 89 GLN A O 1
ATOM 655 N N . ALA A 1 90 ? -7.184 14.836 8.309 1.00 87.69 90 ALA A N 1
ATOM 656 C CA . ALA A 1 90 ? -6.800 15.156 6.940 1.00 87.69 90 ALA A CA 1
ATOM 657 C C . ALA A 1 90 ? -7.815 16.119 6.315 1.00 87.69 90 ALA A C 1
ATOM 659 O O . ALA A 1 90 ? -8.994 15.789 6.243 1.00 87.69 90 ALA A O 1
ATOM 660 N N . LYS A 1 91 ? -7.361 17.290 5.857 1.00 83.31 91 LYS A N 1
ATOM 661 C CA . LYS A 1 91 ? -8.217 18.263 5.163 1.00 83.31 91 LYS A CA 1
ATOM 662 C C . LYS A 1 91 ? -8.673 17.719 3.812 1.00 83.31 91 LYS A C 1
ATOM 664 O O . LYS A 1 91 ? -7.864 17.153 3.078 1.00 83.31 91 LYS A O 1
ATOM 669 N N . ASP A 1 92 ? -9.940 17.937 3.490 1.00 79.19 92 ASP A N 1
ATOM 670 C CA . ASP A 1 92 ? -10.501 17.635 2.176 1.00 79.19 92 ASP A CA 1
ATOM 671 C C . ASP A 1 92 ? -10.437 18.886 1.284 1.00 79.19 92 ASP A C 1
ATOM 673 O O . ASP A 1 92 ? -10.688 20.007 1.735 1.00 79.19 92 ASP A O 1
ATOM 677 N N . ALA A 1 93 ? -10.096 18.696 0.009 1.00 78.62 93 ALA A N 1
ATOM 678 C CA . ALA A 1 93 ? -10.097 19.753 -0.997 1.00 78.62 93 ALA A CA 1
ATOM 679 C C . ALA A 1 93 ? -11.500 20.344 -1.223 1.00 78.62 93 ALA A C 1
ATOM 681 O O . ALA A 1 93 ? -11.616 21.514 -1.582 1.00 78.62 93 ALA A O 1
ATOM 682 N N . TYR A 1 94 ? -12.557 19.568 -0.965 1.00 79.31 94 TYR A N 1
ATOM 683 C CA . TYR A 1 94 ? -13.947 20.031 -1.031 1.00 79.31 94 TYR A CA 1
ATOM 684 C C . TYR A 1 94 ? -14.410 20.776 0.236 1.00 79.31 94 TYR A C 1
ATOM 686 O O . TYR A 1 94 ? -15.559 21.210 0.309 1.00 79.31 94 TYR A O 1
ATOM 694 N N . GLY A 1 95 ? -13.514 20.978 1.209 1.00 81.56 95 GLY A N 1
ATOM 695 C CA . GLY A 1 95 ? -13.785 21.670 2.467 1.00 81.56 95 GLY A CA 1
ATOM 696 C C . GLY A 1 95 ? -13.980 20.715 3.647 1.00 81.56 95 GLY A C 1
ATOM 697 O O . GLY A 1 95 ? -14.431 19.584 3.503 1.00 81.56 95 GLY A O 1
ATOM 698 N N . GLY A 1 96 ? -13.630 21.184 4.848 1.00 89.31 96 GLY A N 1
ATOM 699 C CA . GLY A 1 96 ? -13.642 20.356 6.055 1.00 89.31 96 GLY A CA 1
ATOM 700 C C . GLY A 1 96 ? -12.515 19.317 6.081 1.00 89.31 96 GLY A C 1
ATOM 701 O O . GLY A 1 96 ? -11.462 19.502 5.465 1.00 89.31 96 GLY A O 1
ATOM 702 N N . ASN A 1 97 ? -12.730 18.237 6.833 1.00 89.75 97 ASN A N 1
ATOM 703 C CA . ASN A 1 97 ? -11.807 17.109 6.916 1.00 89.75 97 ASN A CA 1
ATOM 704 C C . ASN A 1 97 ? -12.448 15.855 6.318 1.00 89.75 97 ASN A C 1
ATOM 706 O O . ASN A 1 97 ? -13.661 15.667 6.414 1.00 89.75 97 ASN A O 1
ATOM 710 N N . ALA A 1 98 ? -11.610 14.971 5.782 1.00 90.75 98 ALA A N 1
ATOM 711 C CA . ALA A 1 98 ? -12.004 13.632 5.385 1.00 90.75 98 ALA A CA 1
ATOM 712 C C . ALA A 1 98 ? -12.647 12.883 6.572 1.00 90.75 98 ALA A C 1
ATOM 714 O O . ALA A 1 98 ? -12.210 13.056 7.721 1.00 90.75 98 ALA A O 1
ATOM 715 N N . PRO A 1 99 ? -13.670 12.048 6.323 1.00 94.94 99 PRO A N 1
ATOM 716 C CA . PRO A 1 99 ? -14.308 11.275 7.376 1.00 94.94 99 PRO A CA 1
ATOM 717 C C . PRO A 1 99 ? -13.317 10.313 8.039 1.00 94.94 99 PRO A C 1
ATOM 719 O O . PRO A 1 99 ? -12.372 9.825 7.422 1.00 94.94 99 PRO A O 1
ATOM 722 N N . ARG A 1 100 ? -13.555 10.021 9.321 1.00 96.31 100 ARG A N 1
ATOM 723 C CA . ARG A 1 100 ? -12.762 9.038 10.066 1.00 96.31 100 ARG A CA 1
ATOM 724 C C . ARG A 1 100 ? -12.885 7.655 9.435 1.00 96.31 100 ARG A C 1
ATOM 726 O O . ARG A 1 100 ? -13.958 7.274 8.961 1.00 96.31 100 ARG A O 1
ATOM 733 N N . ALA A 1 101 ? -11.795 6.899 9.486 1.00 96.81 101 ALA A N 1
ATOM 734 C CA . ALA A 1 101 ? -11.762 5.522 9.020 1.00 96.81 101 ALA A CA 1
ATOM 735 C C . ALA A 1 101 ? -11.884 4.562 10.204 1.00 96.81 101 ALA A C 1
ATOM 737 O O . ALA A 1 101 ? -11.125 4.663 11.170 1.00 96.81 101 ALA A O 1
ATOM 738 N N . ALA A 1 102 ? -12.800 3.603 10.098 1.00 97.6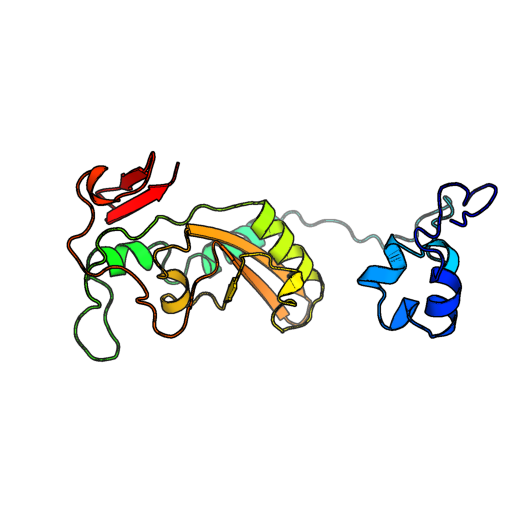9 102 ALA A N 1
ATOM 739 C CA . ALA A 1 102 ? -13.107 2.680 11.182 1.00 97.69 102 ALA A CA 1
ATOM 740 C C . ALA A 1 102 ? -11.970 1.686 11.461 1.00 97.69 102 ALA A C 1
ATOM 742 O O . ALA A 1 102 ? -11.693 1.341 12.607 1.00 97.69 102 ALA A O 1
ATOM 743 N N . ARG A 1 103 ? -11.310 1.214 10.397 1.00 96.88 103 ARG A N 1
ATOM 744 C CA . ARG A 1 103 ? -10.348 0.101 10.456 1.00 96.88 103 ARG A CA 1
ATOM 745 C C . ARG A 1 103 ? -9.225 0.225 9.424 1.00 96.88 103 ARG A C 1
ATOM 747 O O . ARG A 1 103 ? -8.863 -0.728 8.739 1.00 96.88 103 ARG A O 1
ATOM 754 N N . MET A 1 104 ? -8.677 1.432 9.288 1.00 96.31 104 MET A N 1
ATOM 755 C CA . MET A 1 104 ? -7.562 1.711 8.379 1.00 96.31 104 MET A CA 1
ATOM 756 C C . MET A 1 104 ? -6.335 0.869 8.750 1.00 96.31 104 MET A C 1
ATOM 758 O O . MET A 1 104 ? -5.802 1.012 9.847 1.00 96.31 104 MET A O 1
ATOM 762 N N . LYS A 1 105 ? -5.851 0.006 7.849 1.00 94.94 105 LYS A N 1
ATOM 763 C CA . LYS A 1 105 ? -4.691 -0.855 8.146 1.00 94.94 105 LYS A CA 1
ATOM 764 C C . LYS A 1 105 ? -3.384 -0.061 8.239 1.00 94.94 105 LYS A C 1
ATOM 766 O O . LYS A 1 105 ? -3.247 0.949 7.554 1.00 94.94 105 LYS A O 1
ATOM 771 N N . LYS A 1 106 ? -2.407 -0.493 9.033 1.00 92.38 106 LYS A N 1
ATOM 772 C CA . LYS A 1 106 ? -1.048 0.074 9.038 1.00 92.38 106 LYS A CA 1
ATOM 773 C C . LYS A 1 106 ? -0.242 -0.506 7.874 1.00 92.38 106 LYS A C 1
ATOM 775 O O . LYS A 1 106 ? -0.317 -1.704 7.630 1.00 92.38 106 LYS A O 1
ATOM 780 N N . MET A 1 107 ? 0.511 0.334 7.160 1.00 88.38 107 MET A N 1
ATOM 781 C CA . MET A 1 107 ? 1.410 -0.150 6.107 1.00 88.38 107 MET A CA 1
ATOM 782 C C . MET A 1 107 ? 2.597 -0.897 6.722 1.00 88.38 107 MET A C 1
ATOM 784 O O . MET A 1 107 ? 3.192 -0.434 7.693 1.00 88.38 107 MET A O 1
ATOM 788 N N . ILE A 1 108 ? 2.954 -2.019 6.113 1.00 88.31 108 ILE A N 1
ATOM 789 C CA . ILE A 1 108 ? 4.068 -2.892 6.460 1.00 88.31 108 ILE A CA 1
ATOM 790 C C . ILE A 1 108 ? 4.982 -2.953 5.238 1.00 88.31 108 ILE A C 1
ATOM 792 O O . ILE A 1 108 ? 4.515 -3.127 4.111 1.00 88.31 108 ILE A O 1
ATOM 796 N N . TYR A 1 109 ? 6.281 -2.775 5.450 1.00 83.88 109 TYR A N 1
ATOM 797 C CA . TYR A 1 109 ? 7.249 -2.877 4.367 1.00 83.88 109 TYR A CA 1
ATOM 798 C C . TYR A 1 109 ? 7.506 -4.348 4.014 1.00 83.88 109 TYR A C 1
ATOM 800 O O . TYR A 1 109 ? 7.673 -5.172 4.912 1.00 83.88 109 TYR A O 1
ATOM 808 N N . ASP A 1 110 ? 7.524 -4.679 2.726 1.00 86.56 110 ASP A N 1
ATOM 809 C CA . ASP A 1 110 ? 7.682 -6.043 2.216 1.00 86.56 110 ASP A CA 1
ATOM 810 C C . ASP A 1 110 ? 8.813 -6.079 1.175 1.00 86.56 110 ASP A C 1
ATOM 812 O O . ASP A 1 110 ? 8.719 -5.481 0.099 1.00 86.56 110 ASP A O 1
ATOM 816 N N . CYS A 1 111 ? 9.897 -6.790 1.501 1.00 87.62 111 CYS A N 1
ATOM 817 C CA . CYS A 1 111 ? 11.100 -6.844 0.667 1.00 87.62 111 CYS A CA 1
ATOM 818 C C . CYS A 1 111 ? 10.854 -7.495 -0.704 1.00 87.62 111 CYS A C 1
ATOM 820 O O . CYS A 1 111 ? 11.533 -7.153 -1.669 1.00 87.62 111 CYS A O 1
ATOM 822 N N . ALA A 1 112 ? 9.878 -8.401 -0.830 1.00 88.56 112 ALA A N 1
ATOM 823 C CA . ALA A 1 112 ? 9.559 -9.005 -2.125 1.00 88.56 112 ALA A CA 1
ATOM 824 C C . ALA A 1 112 ? 8.878 -7.988 -3.060 1.00 88.56 112 ALA A C 1
ATOM 826 O O . ALA A 1 112 ? 9.111 -7.983 -4.273 1.00 88.56 112 ALA A O 1
ATOM 827 N N . ILE A 1 113 ? 8.066 -7.088 -2.492 1.00 87.50 113 ILE A N 1
ATOM 828 C CA . ILE A 1 113 ? 7.470 -5.965 -3.227 1.00 87.50 113 ILE A CA 1
ATOM 829 C C . ILE A 1 113 ? 8.550 -4.942 -3.607 1.00 87.50 113 ILE A C 1
ATOM 831 O O . ILE A 1 113 ? 8.535 -4.432 -4.727 1.00 87.50 113 ILE A O 1
ATOM 835 N N . GLU A 1 114 ? 9.515 -4.677 -2.723 1.00 86.62 114 GLU A N 1
ATOM 836 C CA . GLU A 1 114 ? 10.671 -3.823 -3.030 1.00 86.62 114 GLU A CA 1
ATOM 837 C C . GLU A 1 114 ? 11.496 -4.393 -4.189 1.00 86.62 114 GLU A C 1
ATOM 839 O O . GLU A 1 114 ? 11.789 -3.675 -5.143 1.00 86.62 114 GLU A O 1
ATOM 844 N N . GLU A 1 115 ? 11.818 -5.689 -4.166 1.00 87.81 115 GLU A N 1
ATOM 845 C CA . GLU A 1 115 ? 12.564 -6.336 -5.247 1.00 87.81 115 GLU A CA 1
ATOM 846 C C . GLU A 1 115 ? 11.818 -6.234 -6.587 1.00 87.81 115 GLU A C 1
ATOM 848 O O . GLU A 1 115 ? 12.421 -6.014 -7.643 1.00 87.81 115 GLU A O 1
ATOM 853 N N . SER A 1 116 ? 10.490 -6.354 -6.557 1.00 87.00 116 SER A N 1
ATOM 854 C CA . SER A 1 116 ? 9.641 -6.129 -7.727 1.00 87.00 116 SER A CA 1
ATOM 855 C C . SER A 1 116 ? 9.708 -4.680 -8.227 1.00 87.00 116 SER A C 1
ATOM 857 O O . SER A 1 116 ? 9.886 -4.449 -9.428 1.00 87.00 116 SER A O 1
ATOM 859 N N . ALA A 1 117 ? 9.649 -3.698 -7.324 1.00 85.25 117 ALA A N 1
ATOM 860 C CA . ALA A 1 117 ? 9.809 -2.286 -7.660 1.00 85.25 117 ALA A CA 1
ATOM 861 C C . ALA A 1 117 ? 11.205 -1.984 -8.241 1.00 85.25 117 ALA A C 1
ATOM 863 O O . ALA A 1 117 ? 11.318 -1.284 -9.250 1.00 85.25 117 ALA A O 1
ATOM 864 N N . MET A 1 118 ? 12.261 -2.579 -7.676 1.00 85.94 118 MET A N 1
ATOM 865 C CA . MET A 1 118 ? 13.638 -2.480 -8.169 1.00 85.94 118 MET A CA 1
ATOM 866 C C . MET A 1 118 ? 13.769 -3.018 -9.592 1.00 85.94 118 MET A C 1
ATOM 868 O O . MET A 1 118 ? 14.371 -2.361 -10.445 1.00 85.94 118 MET A O 1
ATOM 872 N N . ARG A 1 119 ? 13.210 -4.206 -9.868 1.00 86.62 119 ARG A N 1
ATOM 873 C CA . ARG A 1 119 ? 13.244 -4.813 -11.211 1.00 86.62 119 ARG A CA 1
ATOM 874 C C . ARG A 1 119 ? 12.664 -3.877 -12.268 1.00 86.62 119 ARG A C 1
ATOM 876 O O . ARG A 1 119 ? 13.177 -3.835 -13.382 1.00 86.62 119 ARG A O 1
ATOM 883 N N . HIS A 1 120 ? 11.637 -3.103 -11.922 1.00 85.06 120 HIS A N 1
ATOM 884 C CA . HIS A 1 120 ? 11.067 -2.107 -12.825 1.00 85.06 120 HIS A CA 1
ATOM 885 C C . HIS A 1 120 ? 11.911 -0.829 -12.922 1.00 85.06 120 HIS A C 1
ATOM 887 O O . HIS A 1 120 ? 12.231 -0.388 -14.025 1.00 85.06 120 HIS A O 1
ATOM 893 N N . ALA A 1 121 ? 12.339 -0.269 -11.791 1.00 84.50 121 ALA A N 1
ATOM 894 C CA . ALA A 1 121 ? 13.128 0.965 -11.747 1.00 84.50 121 ALA A CA 1
ATOM 895 C C . ALA A 1 121 ? 14.456 0.862 -12.529 1.00 84.50 121 ALA A C 1
ATOM 897 O O . ALA A 1 121 ? 14.856 1.795 -13.234 1.00 84.50 121 ALA A O 1
ATOM 898 N N . LYS A 1 122 ? 15.098 -0.314 -12.498 1.00 85.38 122 LYS A N 1
ATOM 899 C CA . LYS A 1 122 ? 16.326 -0.619 -13.256 1.00 85.38 122 LYS A CA 1
ATOM 900 C C . LYS A 1 122 ? 16.160 -0.620 -14.777 1.00 85.38 122 LYS A C 1
ATOM 902 O O . LYS A 1 122 ? 17.152 -0.641 -15.497 1.00 85.38 122 LYS A O 1
ATOM 907 N N . ARG A 1 123 ? 14.926 -0.582 -15.290 1.00 80.38 123 ARG A N 1
ATOM 908 C CA . ARG A 1 123 ? 14.659 -0.497 -16.735 1.00 80.38 123 ARG A CA 1
ATOM 909 C C . ARG A 1 123 ? 14.824 0.920 -17.289 1.00 80.38 123 ARG A C 1
ATOM 911 O O . ARG A 1 123 ? 14.882 1.069 -18.503 1.00 80.38 123 ARG A O 1
ATOM 918 N N . CYS A 1 124 ? 14.868 1.945 -16.430 1.00 76.19 124 CYS A N 1
ATOM 919 C CA . CYS A 1 124 ? 14.946 3.361 -16.817 1.00 76.19 124 CYS A CA 1
ATOM 920 C C . CYS A 1 124 ? 13.820 3.821 -17.768 1.00 76.19 124 CYS A C 1
ATOM 922 O O . CYS A 1 124 ? 14.007 4.734 -18.574 1.00 76.19 124 CYS A O 1
ATOM 924 N N . VAL A 1 125 ? 12.640 3.196 -17.703 1.00 75.81 125 VAL A N 1
ATOM 925 C CA . VAL A 1 125 ? 11.483 3.581 -18.524 1.00 75.81 125 VAL A CA 1
ATOM 926 C C . VAL A 1 125 ? 10.423 4.185 -17.616 1.00 75.81 125 VAL A C 1
ATOM 928 O O . VAL A 1 125 ? 9.861 3.479 -16.785 1.00 75.81 125 VAL A O 1
ATOM 931 N N . PHE A 1 126 ? 10.137 5.478 -17.786 1.00 74.50 126 PHE A N 1
ATOM 932 C CA . PHE A 1 126 ? 9.149 6.215 -16.991 1.00 74.50 126 PHE A CA 1
ATOM 933 C C . PHE A 1 126 ? 7.710 5.867 -17.414 1.00 74.50 126 PHE A C 1
ATOM 935 O O . PHE A 1 126 ? 6.995 6.656 -18.025 1.00 74.50 126 PHE A O 1
ATOM 942 N N . VAL A 1 127 ? 7.310 4.630 -17.136 1.00 74.94 127 VAL A N 1
ATOM 943 C CA . VAL A 1 127 ? 5.976 4.068 -17.391 1.00 74.94 127 VAL A CA 1
ATOM 944 C C . VAL A 1 127 ? 5.599 3.145 -16.238 1.00 74.94 127 VAL A C 1
ATOM 946 O O . VAL A 1 127 ? 6.463 2.738 -15.468 1.00 74.94 127 VAL A O 1
ATOM 949 N N . HIS A 1 128 ? 4.326 2.774 -16.120 1.00 74.31 128 HIS A N 1
ATOM 950 C CA . HIS A 1 128 ? 3.943 1.684 -15.223 1.00 74.31 128 HIS A CA 1
ATOM 951 C C . HIS A 1 128 ? 4.511 0.345 -15.710 1.00 74.31 128 HIS A C 1
ATOM 953 O O . HIS A 1 128 ? 4.517 0.065 -16.913 1.00 74.31 128 HIS A O 1
ATOM 959 N N . SER A 1 129 ? 4.938 -0.515 -14.788 1.00 72.94 129 SER A N 1
ATOM 960 C CA . SER A 1 129 ? 5.283 -1.894 -15.107 1.00 72.94 129 SER A CA 1
ATOM 961 C C . SER A 1 129 ? 4.047 -2.662 -15.597 1.00 72.94 129 SER A C 1
ATOM 963 O O . SER A 1 129 ? 2.907 -2.370 -15.182 1.00 72.94 129 SER A O 1
ATOM 965 N N . PRO A 1 130 ? 4.242 -3.656 -16.485 1.00 74.06 130 PRO A N 1
ATOM 966 C CA . PRO A 1 130 ? 3.147 -4.461 -17.005 1.00 74.06 130 PRO A CA 1
ATOM 967 C C . PRO A 1 130 ? 2.317 -5.098 -15.884 1.00 74.06 130 PRO A C 1
ATOM 969 O O . PRO A 1 130 ? 2.854 -5.616 -14.912 1.00 74.06 130 PRO A O 1
ATOM 972 N N . ALA A 1 131 ? 0.989 -5.115 -16.018 1.00 71.50 131 ALA A N 1
ATOM 973 C CA . ALA A 1 131 ? 0.117 -5.639 -14.960 1.00 71.50 131 ALA A CA 1
ATOM 974 C C . ALA A 1 131 ? 0.421 -7.104 -14.582 1.00 71.50 131 ALA A C 1
ATOM 976 O O . ALA A 1 131 ? 0.288 -7.472 -13.420 1.00 71.50 131 ALA A O 1
ATOM 977 N N . HIS A 1 132 ? 0.881 -7.921 -15.537 1.00 71.38 132 HIS A N 1
ATOM 978 C CA . HIS A 1 132 ? 1.241 -9.322 -15.299 1.00 71.38 132 HIS A CA 1
ATOM 979 C C . HIS A 1 132 ? 2.499 -9.498 -14.435 1.00 71.38 132 HIS A C 1
ATOM 981 O O . HIS A 1 132 ? 2.660 -10.543 -13.819 1.00 71.38 132 HIS A O 1
ATOM 987 N N . THR A 1 133 ? 3.384 -8.497 -14.350 1.00 69.19 133 THR A N 1
ATOM 988 C CA . THR A 1 133 ? 4.553 -8.545 -13.455 1.00 69.19 133 THR A CA 1
ATOM 989 C C . THR A 1 133 ? 4.214 -8.106 -12.028 1.00 69.19 133 THR A C 1
ATOM 991 O O . THR A 1 133 ? 5.102 -8.052 -11.183 1.00 69.19 133 THR A O 1
ATOM 994 N N . ARG A 1 134 ? 2.942 -7.766 -11.767 1.00 61.12 134 ARG A N 1
ATOM 995 C CA . ARG A 1 134 ? 2.421 -7.190 -10.520 1.00 61.12 134 ARG A CA 1
ATOM 996 C C . ARG A 1 134 ? 1.193 -7.944 -10.027 1.00 61.12 134 ARG A C 1
ATOM 998 O O . ARG A 1 134 ? 0.124 -7.360 -9.828 1.00 61.12 134 ARG A O 1
ATOM 1005 N N . GLU A 1 135 ? 1.332 -9.248 -9.847 1.00 72.94 135 GLU A N 1
ATOM 1006 C CA . GLU A 1 135 ? 0.248 -10.066 -9.313 1.00 72.94 135 GLU A CA 1
ATOM 1007 C C . GLU A 1 135 ? -0.205 -9.517 -7.949 1.00 72.94 135 GLU A C 1
ATOM 1009 O O . GLU A 1 135 ? 0.572 -9.444 -7.003 1.00 72.94 135 GLU A O 1
ATOM 1014 N N . ASN A 1 136 ? -1.457 -9.055 -7.873 1.00 74.56 136 ASN A N 1
ATOM 1015 C CA . ASN A 1 136 ? -2.052 -8.398 -6.701 1.00 74.56 136 ASN A CA 1
ATOM 1016 C C . ASN A 1 136 ? -1.368 -7.104 -6.218 1.00 74.56 136 ASN A C 1
ATOM 1018 O O . ASN A 1 136 ? -1.645 -6.660 -5.101 1.00 74.56 136 ASN A O 1
ATOM 1022 N N . LEU A 1 137 ? -0.553 -6.453 -7.059 1.00 67.56 137 LEU A N 1
ATOM 1023 C CA . LEU A 1 137 ? 0.141 -5.203 -6.733 1.00 67.56 137 LEU A CA 1
ATOM 1024 C C . LEU A 1 137 ? -0.302 -4.033 -7.627 1.00 67.56 137 LEU A C 1
ATOM 1026 O O . LEU A 1 137 ? -0.554 -4.185 -8.825 1.00 67.56 137 LEU A O 1
ATOM 1030 N N . GLY A 1 138 ? -0.372 -2.832 -7.060 1.00 68.44 138 GLY A N 1
ATOM 1031 C CA . GLY A 1 138 ? -0.550 -1.567 -7.782 1.00 68.44 138 GLY A CA 1
ATOM 1032 C C . GLY A 1 138 ? 0.745 -0.755 -7.848 1.00 68.44 138 GLY A C 1
ATOM 1033 O O . GLY A 1 138 ? 1.565 -0.863 -6.946 1.00 68.44 138 GLY A O 1
ATOM 1034 N N . GLU A 1 139 ? 0.917 0.064 -8.888 1.00 57.31 139 GLU A N 1
ATOM 1035 C CA . GLU A 1 139 ? 1.977 1.082 -8.971 1.00 57.31 139 GLU A CA 1
ATOM 1036 C C . GLU A 1 139 ? 1.349 2.457 -9.025 1.00 57.31 139 GLU A C 1
ATOM 1038 O O . GLU A 1 139 ? 0.500 2.723 -9.875 1.00 57.31 139 GLU A O 1
ATOM 1043 N N . PHE A 1 140 ? 1.773 3.325 -8.120 1.00 59.00 140 PHE A N 1
ATOM 1044 C CA . PHE A 1 140 ? 1.135 4.609 -7.912 1.00 59.00 140 PHE A CA 1
ATOM 1045 C C . PHE A 1 140 ? 2.175 5.634 -7.458 1.00 59.00 140 PHE A C 1
ATOM 1047 O O . PHE A 1 140 ? 3.108 5.295 -6.735 1.00 59.00 140 PHE A O 1
ATOM 1054 N N . ASN A 1 141 ? 2.005 6.893 -7.870 1.00 54.12 141 ASN A N 1
ATOM 1055 C CA . ASN A 1 141 ? 2.772 8.006 -7.304 1.00 54.12 141 ASN A CA 1
ATOM 1056 C C . ASN A 1 141 ? 2.468 8.125 -5.798 1.00 54.12 141 ASN A C 1
ATOM 1058 O O . ASN A 1 141 ? 1.367 7.772 -5.371 1.00 54.12 141 ASN A O 1
ATOM 1062 N N . THR A 1 142 ? 3.409 8.660 -5.018 1.00 54.81 142 THR A N 1
ATOM 1063 C CA . THR A 1 142 ? 3.403 8.757 -3.542 1.00 54.81 142 THR A CA 1
ATOM 1064 C C . THR A 1 142 ? 2.336 9.696 -2.940 1.00 54.81 142 THR A C 1
ATOM 1066 O O . THR A 1 142 ? 2.462 10.146 -1.804 1.00 54.81 142 THR A O 1
ATOM 1069 N N . ASP A 1 143 ? 1.250 9.979 -3.662 1.00 63.38 143 ASP A N 1
ATOM 1070 C CA . ASP A 1 143 ? 0.167 10.856 -3.214 1.00 63.38 143 ASP A CA 1
ATOM 1071 C C . ASP A 1 143 ? -0.664 10.198 -2.097 1.00 63.38 143 ASP A C 1
ATOM 1073 O O . ASP A 1 143 ? -1.063 9.034 -2.218 1.00 63.38 143 ASP A O 1
ATOM 1077 N N . CYS A 1 144 ? -1.035 10.956 -1.051 1.00 67.19 144 CYS A N 1
ATOM 1078 C CA . CYS A 1 144 ? -1.829 10.436 0.078 1.00 67.19 144 CYS A CA 1
ATOM 1079 C C . CYS A 1 144 ? -3.090 9.675 -0.365 1.00 67.19 144 CYS A C 1
ATOM 1081 O O . CYS A 1 144 ? -3.406 8.650 0.232 1.00 67.19 144 CYS A O 1
ATOM 1083 N N . LEU A 1 145 ? -3.798 10.130 -1.409 1.00 64.06 145 LEU A N 1
ATOM 1084 C CA . LEU A 1 145 ? -5.029 9.485 -1.893 1.00 64.06 145 LEU A CA 1
ATOM 1085 C C . LEU A 1 145 ? -4.807 8.014 -2.284 1.00 64.06 145 LEU A C 1
ATOM 1087 O O . LEU A 1 145 ? -5.669 7.168 -2.063 1.00 64.06 145 LEU A O 1
ATOM 1091 N N . LYS A 1 146 ? -3.632 7.702 -2.836 1.00 67.38 146 LYS A N 1
ATOM 1092 C CA . LYS A 1 146 ? -3.286 6.353 -3.297 1.00 67.38 146 LYS A CA 1
ATOM 1093 C C . LYS A 1 146 ? -2.777 5.477 -2.144 1.00 67.38 146 LYS A C 1
ATOM 1095 O O . LYS A 1 146 ? -2.882 4.257 -2.205 1.00 67.38 146 LYS A O 1
ATOM 1100 N N . MET A 1 147 ? -2.327 6.111 -1.057 1.00 76.25 147 MET A N 1
ATOM 1101 C CA . MET A 1 147 ? -1.868 5.479 0.183 1.00 76.25 147 MET A CA 1
ATOM 1102 C C . MET A 1 147 ? -2.991 5.142 1.170 1.00 76.25 147 MET A C 1
ATOM 1104 O O . MET A 1 147 ? -2.735 4.411 2.121 1.00 76.25 147 MET A O 1
ATOM 1108 N N . VAL A 1 148 ? -4.202 5.688 1.017 1.00 89.62 148 VAL A N 1
ATOM 1109 C CA . VAL A 1 148 ? -5.290 5.570 2.017 1.00 89.62 148 VAL A CA 1
ATOM 1110 C C . VAL A 1 148 ? -6.311 4.482 1.691 1.00 89.62 148 VAL A C 1
ATOM 1112 O O . VAL A 1 148 ? -7.344 4.397 2.346 1.00 89.62 148 VAL A O 1
ATOM 1115 N N . TRP A 1 149 ? -6.028 3.622 0.710 1.00 91.50 149 TRP A N 1
ATOM 1116 C CA . TRP A 1 149 ? -6.866 2.457 0.445 1.00 91.50 149 TRP A CA 1
ATOM 1117 C C . TRP A 1 149 ? -6.802 1.482 1.624 1.00 91.50 149 TRP A C 1
ATOM 1119 O O . TRP A 1 149 ? -5.734 0.937 1.912 1.00 91.50 149 TRP A O 1
ATOM 1129 N N . GLN A 1 150 ? -7.918 1.264 2.319 1.00 93.81 150 GLN A N 1
ATOM 1130 C CA . GLN A 1 150 ? -7.947 0.556 3.604 1.00 93.81 150 GLN A CA 1
ATOM 1131 C C . GLN A 1 150 ? -7.256 -0.803 3.549 1.00 93.81 150 GLN A C 1
ATOM 1133 O O . GLN A 1 150 ? -6.434 -1.103 4.415 1.00 93.81 150 GLN A O 1
ATOM 1138 N N . ASP A 1 151 ? -7.557 -1.588 2.516 1.00 91.88 151 ASP A N 1
ATOM 1139 C CA . ASP A 1 151 ? -7.082 -2.964 2.388 1.00 91.88 151 ASP A CA 1
ATOM 1140 C C . ASP A 1 151 ? -5.706 -3.103 1.751 1.00 91.88 151 ASP A C 1
ATOM 1142 O O . ASP A 1 151 ? -5.183 -4.208 1.706 1.00 91.88 151 ASP A O 1
ATOM 1146 N N . THR A 1 152 ? -5.090 -2.005 1.319 1.00 90.81 152 THR A N 1
ATOM 1147 C CA . THR A 1 152 ? -3.684 -1.973 0.922 1.00 90.81 152 THR A CA 1
ATOM 1148 C C . THR A 1 152 ? -2.854 -1.703 2.171 1.00 90.81 152 THR A C 1
ATOM 1150 O O . THR A 1 152 ? -3.014 -0.662 2.807 1.00 90.81 152 THR A O 1
ATOM 1153 N N . TYR A 1 153 ? -1.998 -2.651 2.545 1.00 90.69 153 TYR A N 1
ATOM 1154 C CA . TYR A 1 153 ? -1.208 -2.591 3.780 1.00 90.69 153 TYR A CA 1
ATOM 1155 C C . TYR A 1 153 ? 0.232 -3.090 3.613 1.00 90.69 153 TYR A C 1
ATOM 1157 O O . TYR A 1 153 ? 0.974 -3.116 4.584 1.00 90.69 153 TYR A O 1
ATOM 1165 N N . LYS A 1 154 ? 0.656 -3.455 2.401 1.00 90.06 154 LYS A N 1
ATOM 1166 C CA . LYS A 1 154 ? 2.033 -3.816 2.061 1.00 90.06 154 LYS A CA 1
ATOM 1167 C C . LYS A 1 154 ? 2.633 -2.810 1.085 1.00 90.06 154 LYS A C 1
ATOM 1169 O O . LYS A 1 154 ? 1.966 -2.412 0.127 1.00 90.06 154 LYS A O 1
ATOM 1174 N N . LEU A 1 155 ? 3.878 -2.415 1.327 1.00 87.56 155 LEU A N 1
ATOM 1175 C CA . LEU A 1 155 ? 4.631 -1.447 0.528 1.00 87.56 155 LEU A CA 1
ATOM 1176 C C . LEU A 1 155 ? 6.025 -1.980 0.221 1.00 87.56 155 LEU A C 1
ATOM 1178 O O . LEU A 1 155 ? 6.676 -2.525 1.102 1.00 87.56 155 LEU A O 1
ATOM 1182 N N . GLY A 1 156 ? 6.510 -1.722 -0.985 1.00 86.50 156 GLY A N 1
ATOM 1183 C CA . GLY A 1 156 ? 7.930 -1.796 -1.304 1.00 86.50 156 GLY A CA 1
ATOM 1184 C C . GLY A 1 156 ? 8.282 -0.721 -2.321 1.00 86.50 156 GLY A C 1
ATOM 1185 O O . GLY A 1 156 ? 7.527 -0.509 -3.272 1.00 86.50 156 GLY A O 1
ATOM 1186 N N . CYS A 1 157 ? 9.393 -0.021 -2.113 1.00 86.06 157 CYS A N 1
ATOM 1187 C CA . CYS A 1 157 ? 9.825 1.077 -2.970 1.00 86.06 157 CYS A CA 1
ATOM 1188 C C . CYS A 1 157 ? 11.301 0.937 -3.329 1.00 86.06 157 CYS A C 1
ATOM 1190 O O . CYS A 1 157 ? 12.116 0.604 -2.482 1.00 86.06 157 CYS A O 1
ATOM 1192 N N . HIS A 1 158 ? 11.667 1.279 -4.560 1.00 85.38 158 HIS A N 1
ATOM 1193 C CA . HIS A 1 158 ? 13.061 1.339 -4.986 1.00 85.38 158 HIS A CA 1
ATOM 1194 C C . HIS A 1 158 ? 13.379 2.687 -5.620 1.00 85.38 158 HIS A C 1
ATOM 1196 O O . HIS A 1 158 ? 12.553 3.258 -6.338 1.00 85.38 158 HIS A O 1
ATOM 1202 N N . VAL A 1 159 ? 14.596 3.168 -5.373 1.00 85.06 159 VAL A N 1
ATOM 1203 C CA . VAL A 1 159 ? 15.137 4.391 -5.969 1.00 85.06 159 VAL A CA 1
ATOM 1204 C C . VAL A 1 159 ? 16.335 4.026 -6.832 1.00 85.06 159 VAL A C 1
ATOM 1206 O O . VAL A 1 159 ? 17.321 3.484 -6.339 1.00 85.06 159 VAL A O 1
ATOM 1209 N N . GLU A 1 160 ? 16.255 4.357 -8.115 1.00 85.00 160 GLU A N 1
ATOM 1210 C CA . GLU A 1 160 ? 17.330 4.164 -9.082 1.00 85.00 160 GLU A CA 1
ATOM 1211 C C . GLU A 1 160 ? 17.844 5.525 -9.567 1.00 85.00 160 GLU A C 1
ATOM 1213 O O . GLU A 1 160 ? 17.064 6.423 -9.900 1.00 85.00 160 GLU A O 1
ATOM 1218 N N . TRP A 1 161 ? 19.166 5.692 -9.586 1.00 83.25 161 TRP A N 1
ATOM 1219 C CA . TRP A 1 161 ? 19.818 6.968 -9.880 1.00 83.25 161 TRP A CA 1
ATOM 1220 C C . TRP A 1 161 ? 20.450 6.932 -11.270 1.00 83.25 161 TRP A C 1
ATOM 1222 O O . TRP A 1 161 ? 21.423 6.214 -11.495 1.00 83.25 161 TRP A O 1
ATOM 1232 N N . TYR A 1 162 ? 19.934 7.744 -12.190 1.00 77.06 162 TYR A N 1
ATOM 1233 C CA . TYR A 1 162 ? 20.516 7.964 -13.513 1.00 77.06 162 TYR A CA 1
ATOM 1234 C C . TYR A 1 162 ? 21.091 9.380 -13.612 1.00 77.06 162 TYR A C 1
ATOM 1236 O O . TYR A 1 162 ? 20.678 10.286 -12.891 1.00 77.06 162 TYR A O 1
ATOM 1244 N N . SER A 1 163 ? 22.032 9.595 -14.535 1.00 76.69 163 SER A N 1
ATOM 1245 C CA . SER A 1 163 ? 22.710 10.891 -14.710 1.00 76.69 163 SER A CA 1
ATOM 1246 C C . SER A 1 163 ? 21.767 12.059 -15.030 1.00 76.69 163 SER A C 1
ATOM 1248 O O . SER A 1 163 ? 22.111 13.206 -14.760 1.00 76.69 163 SER A O 1
ATOM 1250 N N . SER A 1 164 ? 20.588 11.783 -15.588 1.00 73.56 164 SER A N 1
ATOM 1251 C CA . SER A 1 164 ? 19.579 12.781 -15.961 1.00 73.56 164 SER A CA 1
ATOM 1252 C C . SER A 1 164 ? 18.295 12.730 -15.124 1.00 73.56 164 SER A C 1
ATOM 1254 O O . SER A 1 164 ? 17.439 13.597 -15.291 1.00 73.56 164 SER A O 1
ATOM 1256 N N . MET A 1 165 ? 18.118 11.719 -14.263 1.00 70.50 165 MET A N 1
ATOM 1257 C CA . MET A 1 165 ? 16.855 11.480 -13.559 1.00 70.50 165 MET A CA 1
ATOM 1258 C C . MET A 1 165 ? 17.039 10.579 -12.334 1.00 70.50 165 MET A C 1
ATOM 1260 O O . MET A 1 165 ? 17.683 9.535 -12.403 1.00 70.50 165 MET A O 1
ATOM 1264 N N . THR A 1 166 ? 16.368 10.926 -11.239 1.00 77.94 166 THR A N 1
ATOM 1265 C CA . THR A 1 166 ? 16.107 10.004 -10.127 1.00 77.94 166 THR A CA 1
ATOM 1266 C C . THR A 1 166 ? 14.770 9.321 -10.373 1.00 77.94 166 THR A C 1
ATOM 1268 O O . THR A 1 166 ? 13.747 9.998 -10.472 1.00 77.94 166 THR A O 1
ATOM 1271 N N . TYR A 1 167 ? 14.764 7.993 -10.483 1.00 80.56 167 TYR A N 1
ATOM 1272 C CA . TYR A 1 167 ? 13.547 7.230 -10.730 1.00 80.56 167 TYR A CA 1
ATOM 1273 C C . TYR A 1 167 ? 13.118 6.465 -9.479 1.00 80.56 167 TYR A C 1
ATOM 1275 O O . TYR A 1 167 ? 13.839 5.596 -8.995 1.00 80.56 167 TYR A O 1
ATOM 1283 N N . VAL A 1 168 ? 11.930 6.788 -8.966 1.00 82.19 168 VAL A N 1
ATOM 1284 C CA . VAL A 1 168 ? 11.328 6.118 -7.809 1.00 82.19 168 VAL A CA 1
ATOM 1285 C C . VAL A 1 168 ? 10.159 5.266 -8.277 1.00 82.19 168 VAL A C 1
ATOM 1287 O O . VAL A 1 168 ? 9.264 5.756 -8.967 1.00 82.19 168 VAL A O 1
ATOM 1290 N N . VAL A 1 169 ? 10.146 4.002 -7.869 1.00 83.31 169 VAL A N 1
ATOM 1291 C CA . VAL A 1 169 ? 9.029 3.084 -8.099 1.00 83.31 169 VAL A CA 1
ATOM 1292 C C . VAL A 1 169 ? 8.566 2.572 -6.749 1.00 83.31 169 VAL A C 1
ATOM 1294 O O . VAL A 1 169 ? 9.364 2.021 -6.003 1.00 83.31 169 VAL A O 1
ATOM 1297 N N . CYS A 1 170 ? 7.279 2.727 -6.453 1.00 85.00 170 CYS A N 1
ATOM 1298 C CA . CYS A 1 170 ? 6.637 2.117 -5.296 1.00 85.00 170 CYS A CA 1
ATOM 1299 C C . CYS A 1 170 ? 5.520 1.189 -5.760 1.00 85.00 170 CYS A C 1
ATOM 1301 O O . CYS A 1 170 ? 4.721 1.535 -6.636 1.00 85.00 170 CYS A O 1
ATOM 1303 N N . GLN A 1 171 ? 5.466 0.015 -5.144 1.00 86.75 171 GLN A N 1
ATOM 1304 C CA . GLN A 1 171 ? 4.428 -0.976 -5.355 1.00 86.75 171 GLN A CA 1
ATOM 1305 C C . GLN A 1 171 ? 3.655 -1.232 -4.061 1.00 86.75 171 GLN A C 1
ATOM 1307 O O . GLN A 1 171 ? 4.197 -1.164 -2.956 1.00 86.75 171 GLN A O 1
ATOM 1312 N N . TYR A 1 172 ? 2.365 -1.513 -4.223 1.00 87.12 172 TYR A N 1
ATOM 1313 C CA . TYR A 1 172 ? 1.385 -1.536 -3.142 1.00 87.12 172 TYR A CA 1
ATOM 1314 C C . TYR A 1 172 ? 0.531 -2.794 -3.198 1.00 87.12 172 TYR A C 1
ATOM 1316 O O . TYR A 1 172 ? -0.029 -3.101 -4.251 1.00 87.12 172 TYR A O 1
ATOM 1324 N N . GLY A 1 173 ? 0.381 -3.481 -2.069 1.00 87.69 173 GLY A N 1
ATOM 1325 C CA . GLY A 1 173 ? -0.378 -4.725 -1.978 1.00 87.69 173 GLY A CA 1
ATOM 1326 C C . GLY A 1 173 ? -1.258 -4.815 -0.728 1.00 87.69 173 GLY A C 1
ATOM 1327 O O . GLY A 1 173 ? -0.942 -4.212 0.296 1.00 87.69 173 GLY A O 1
ATOM 1328 N N . PRO A 1 174 ? -2.343 -5.601 -0.756 1.00 91.44 174 PRO A N 1
ATOM 1329 C CA . PRO A 1 174 ? -3.128 -5.977 -1.932 1.00 91.44 174 PRO A CA 1
ATOM 1330 C C . PRO A 1 174 ? -3.540 -4.775 -2.796 1.00 91.44 174 PRO A C 1
ATOM 1332 O O . PRO A 1 174 ? -3.640 -3.644 -2.310 1.00 91.44 174 PRO A O 1
ATOM 1335 N N . LYS A 1 175 ? -3.783 -5.023 -4.086 1.00 85.81 175 LYS A N 1
ATOM 1336 C CA . LYS A 1 175 ? -4.203 -3.999 -5.049 1.00 85.81 175 LYS A CA 1
ATOM 1337 C C . LYS A 1 175 ? -5.508 -3.327 -4.602 1.00 85.81 175 LYS A C 1
ATOM 1339 O O . LYS A 1 175 ? -6.516 -3.994 -4.375 1.00 85.81 175 LYS A O 1
ATOM 1344 N N . GLY A 1 176 ? -5.479 -2.000 -4.534 1.00 86.62 176 GLY A N 1
ATOM 1345 C CA . GLY A 1 176 ? -6.640 -1.153 -4.276 1.00 86.62 176 GLY A CA 1
ATOM 1346 C C . GLY A 1 176 ? -7.141 -0.413 -5.516 1.00 86.62 176 GLY A C 1
ATOM 1347 O O . GLY A 1 176 ? -6.909 -0.837 -6.650 1.00 86.62 176 GLY A O 1
ATOM 1348 N N . ASN A 1 177 ? -7.784 0.734 -5.279 1.00 83.00 177 ASN A N 1
ATOM 1349 C CA . ASN A 1 177 ? -8.309 1.641 -6.305 1.00 83.00 177 ASN A CA 1
ATOM 1350 C C . ASN A 1 177 ? -9.335 0.975 -7.239 1.00 83.00 177 ASN A C 1
ATOM 1352 O O . ASN A 1 177 ? -9.270 1.081 -8.465 1.00 83.00 177 ASN A O 1
ATOM 1356 N N . TRP A 1 178 ? -10.267 0.240 -6.637 1.00 83.94 178 TRP A N 1
ATOM 1357 C CA . TRP A 1 178 ? -11.368 -0.400 -7.344 1.00 83.94 178 TRP A CA 1
ATOM 1358 C C . TRP A 1 178 ? -12.492 0.612 -7.573 1.00 83.94 178 TRP A C 1
ATOM 1360 O O . TRP A 1 178 ? -13.030 1.172 -6.619 1.00 83.94 178 TRP A O 1
ATOM 1370 N N . LEU A 1 179 ? -12.840 0.856 -8.839 1.00 81.69 179 LEU A N 1
ATOM 1371 C CA . LEU A 1 179 ? -13.902 1.797 -9.195 1.00 81.69 179 LEU A CA 1
ATOM 1372 C C . LEU A 1 179 ? -15.240 1.344 -8.592 1.00 81.69 179 LEU A C 1
ATOM 1374 O O . LEU A 1 179 ? -15.602 0.175 -8.693 1.00 81.69 179 LEU A O 1
ATOM 1378 N N . GLY A 1 180 ? -15.969 2.277 -7.980 1.00 86.94 180 GLY A N 1
ATOM 1379 C CA . GLY A 1 180 ? -17.258 2.003 -7.336 1.00 86.94 180 GLY A CA 1
ATOM 1380 C C . GLY A 1 180 ? -17.164 1.462 -5.905 1.00 86.94 180 GLY A C 1
ATOM 1381 O O . GLY A 1 180 ? -18.192 1.381 -5.240 1.00 86.94 180 GLY A O 1
ATOM 1382 N N . ASN A 1 181 ? -15.963 1.155 -5.402 1.00 88.19 181 ASN A N 1
ATOM 1383 C CA . ASN A 1 181 ? -15.756 0.761 -4.007 1.00 88.19 181 ASN A CA 1
ATOM 1384 C C . ASN A 1 181 ? -15.370 1.962 -3.131 1.00 88.19 181 ASN A C 1
ATOM 1386 O O . ASN A 1 181 ? -14.746 2.919 -3.596 1.00 88.19 181 ASN A O 1
ATOM 1390 N N . LEU A 1 182 ? -15.707 1.886 -1.839 1.00 90.00 182 LEU A N 1
ATOM 1391 C CA . LEU A 1 182 ? -15.219 2.842 -0.846 1.00 90.00 182 LEU A CA 1
ATOM 1392 C C . LEU A 1 182 ? -13.702 2.704 -0.677 1.00 90.00 182 LEU A C 1
ATOM 1394 O O . LEU A 1 182 ? -13.163 1.600 -0.656 1.00 90.00 182 LEU A O 1
ATOM 1398 N N . ILE A 1 183 ? -13.024 3.840 -0.507 1.00 91.56 183 ILE A N 1
ATOM 1399 C CA . ILE A 1 183 ? -11.578 3.885 -0.248 1.00 91.56 183 ILE A CA 1
ATOM 1400 C C . ILE A 1 183 ? -11.261 3.256 1.119 1.00 91.56 183 ILE A C 1
ATOM 1402 O O . ILE A 1 183 ? -10.261 2.556 1.278 1.00 91.56 183 ILE A O 1
ATOM 1406 N N . TYR A 1 184 ? -12.125 3.504 2.103 1.00 94.50 184 TYR A N 1
ATOM 1407 C CA . TYR A 1 184 ? -12.082 2.938 3.446 1.00 94.50 184 TYR A CA 1
ATOM 1408 C C . TYR A 1 184 ? -13.479 2.950 4.065 1.00 94.50 184 TYR A C 1
ATOM 1410 O O . TYR A 1 184 ? -14.356 3.703 3.636 1.00 94.50 184 TYR A O 1
ATOM 1418 N N . ASP A 1 185 ? -13.677 2.138 5.099 1.00 96.31 185 ASP A N 1
ATOM 1419 C CA . ASP A 1 185 ? -14.929 2.127 5.842 1.00 96.31 185 ASP A CA 1
ATOM 1420 C C . ASP A 1 185 ? -15.016 3.349 6.751 1.00 96.31 185 ASP A C 1
ATOM 1422 O O . ASP A 1 185 ? -14.162 3.566 7.615 1.00 96.31 185 ASP A O 1
ATOM 1426 N N . ILE A 1 186 ? -16.067 4.142 6.565 1.00 96.44 186 ILE A N 1
ATOM 1427 C CA . ILE A 1 186 ? -16.323 5.332 7.374 1.00 96.44 186 ILE A CA 1
ATOM 1428 C C . ILE A 1 186 ? -16.816 4.905 8.759 1.00 96.44 186 ILE A C 1
ATOM 1430 O O . ILE A 1 186 ? -17.753 4.115 8.883 1.00 96.44 186 ILE A O 1
ATOM 1434 N N . GLY A 1 187 ? -16.203 5.445 9.812 1.00 97.00 187 GLY A N 1
ATOM 1435 C CA . GLY A 1 187 ? -16.626 5.193 11.188 1.00 97.00 187 GLY A CA 1
ATOM 1436 C C . GLY A 1 187 ? -15.614 5.656 12.227 1.00 97.00 187 GLY A C 1
ATOM 1437 O O . GLY A 1 187 ? -14.602 6.276 11.905 1.00 97.00 187 GLY A O 1
ATOM 1438 N N . ASN A 1 188 ? -15.900 5.365 13.497 1.00 97.75 188 ASN A N 1
ATOM 1439 C CA . ASN A 1 188 ? -14.989 5.693 14.590 1.00 97.75 188 ASN A CA 1
ATOM 1440 C C . ASN A 1 188 ? -13.679 4.920 14.452 1.00 97.75 188 ASN A C 1
ATOM 1442 O O . ASN A 1 188 ? -13.702 3.709 14.259 1.00 97.75 188 ASN A O 1
ATOM 1446 N N . SER A 1 189 ? -12.565 5.636 14.597 1.00 97.56 189 SER A N 1
ATOM 1447 C CA . SER A 1 189 ? -11.214 5.084 14.669 1.00 97.56 189 SER A CA 1
ATOM 1448 C C . SER A 1 189 ? -11.120 3.904 15.637 1.00 97.56 189 SER A C 1
ATOM 1450 O O . SER A 1 189 ? -11.790 3.913 16.672 1.00 97.56 189 SER A O 1
ATOM 1452 N N . CYS A 1 190 ? -10.241 2.941 15.348 1.00 97.50 190 CYS A N 1
ATOM 1453 C CA . CYS A 1 190 ? -10.021 1.826 16.261 1.00 97.50 190 CYS A CA 1
ATOM 1454 C C . CYS A 1 190 ? -9.536 2.325 17.636 1.00 97.50 190 CYS A C 1
ATOM 1456 O O . CYS A 1 190 ? -8.710 3.236 17.740 1.00 97.50 190 CYS A O 1
ATOM 1458 N N . THR A 1 191 ? -10.058 1.714 18.696 1.00 96.81 191 THR A N 1
ATOM 1459 C CA . THR A 1 191 ? -9.670 1.956 20.098 1.00 96.81 191 THR A CA 1
ATOM 1460 C C . THR A 1 191 ? -9.346 0.658 20.838 1.00 96.81 191 THR A C 1
ATOM 1462 O O . THR A 1 191 ? -8.637 0.665 21.849 1.00 96.81 191 THR A O 1
ATOM 1465 N N . THR A 1 192 ? -9.834 -0.462 20.311 1.00 97.12 192 THR A N 1
ATOM 1466 C CA . THR A 1 192 ? -9.598 -1.831 20.758 1.00 97.12 192 THR A CA 1
ATOM 1467 C C . THR A 1 192 ? -9.208 -2.702 19.565 1.00 97.12 192 THR A C 1
ATOM 1469 O O . THR A 1 192 ? -9.500 -2.366 18.417 1.00 97.12 192 THR A O 1
ATOM 1472 N N . ASP A 1 193 ? -8.574 -3.844 19.823 1.00 97.06 193 ASP A N 1
ATOM 1473 C CA . ASP A 1 193 ? -8.192 -4.787 18.764 1.00 97.06 193 ASP A CA 1
ATOM 1474 C C . ASP A 1 193 ? -9.420 -5.321 17.999 1.00 97.06 193 ASP A C 1
ATOM 1476 O O . ASP A 1 193 ? -9.369 -5.515 16.785 1.00 97.06 193 ASP A O 1
ATOM 1480 N N . GLY A 1 194 ? -10.567 -5.460 18.679 1.00 96.31 194 GLY A N 1
ATOM 1481 C CA . GLY A 1 194 ? -11.826 -5.901 18.071 1.00 96.31 194 GLY A CA 1
ATOM 1482 C C . GLY A 1 194 ? -12.402 -4.931 17.031 1.00 96.31 194 GLY A C 1
ATOM 1483 O O . GLY A 1 194 ? -13.086 -5.367 16.102 1.00 96.31 194 GLY A O 1
ATOM 1484 N N . ASP A 1 195 ? -12.081 -3.636 17.119 1.00 97.25 195 ASP A N 1
ATOM 1485 C CA . ASP A 1 195 ? -12.559 -2.625 16.164 1.00 97.25 195 ASP A CA 1
ATOM 1486 C C . ASP A 1 195 ? -11.998 -2.853 14.750 1.00 97.25 195 ASP A C 1
ATOM 1488 O O . ASP A 1 195 ? -12.615 -2.464 13.754 1.00 97.25 195 ASP A O 1
ATOM 1492 N N . CYS A 1 196 ? -10.850 -3.532 14.647 1.00 96.31 196 CYS A N 1
ATOM 1493 C CA . CYS A 1 196 ? -10.177 -3.802 13.382 1.00 96.31 196 CYS A CA 1
ATOM 1494 C C . CYS A 1 196 ? -10.877 -4.848 12.512 1.00 96.31 196 CYS A C 1
ATOM 1496 O O . CYS A 1 196 ? -10.679 -4.843 11.296 1.00 96.31 196 CYS A O 1
ATOM 1498 N N . LYS A 1 197 ? -11.718 -5.709 13.104 1.00 95.56 197 LYS A N 1
ATOM 1499 C CA . LYS A 1 197 ? -12.500 -6.739 12.395 1.00 95.56 197 LYS A CA 1
ATOM 1500 C C . LYS A 1 197 ? -11.659 -7.598 11.435 1.00 95.56 197 LYS A C 1
ATOM 1502 O O . LYS A 1 197 ? -12.082 -7.872 10.314 1.00 95.56 197 LYS A O 1
ATOM 1507 N N . CYS A 1 198 ? -10.466 -8.000 11.866 1.00 91.12 198 CYS A N 1
ATOM 1508 C CA . CYS A 1 198 ? -9.610 -8.938 11.144 1.00 91.12 198 CYS A CA 1
ATOM 1509 C C . CYS A 1 198 ? -8.871 -9.877 12.101 1.00 91.12 198 CYS A C 1
ATOM 1511 O O . CYS A 1 198 ? -8.664 -9.543 13.270 1.00 91.12 198 CYS A O 1
ATOM 1513 N N . ASP A 1 199 ? -8.495 -11.050 11.590 1.00 91.94 199 ASP A N 1
ATOM 1514 C CA . ASP A 1 199 ? -7.827 -12.094 12.366 1.00 91.94 199 ASP A CA 1
ATOM 1515 C C . ASP A 1 199 ? -6.427 -11.647 12.793 1.00 91.94 199 ASP A C 1
ATOM 1517 O O . ASP A 1 199 ? -5.665 -11.109 11.991 1.00 91.94 199 ASP A O 1
ATOM 1521 N N . ASN A 1 200 ? -6.097 -11.865 14.070 1.00 90.88 200 ASN A N 1
ATOM 1522 C CA . ASN A 1 200 ? -4.819 -11.487 14.687 1.00 90.88 200 ASN A CA 1
ATOM 1523 C C . ASN A 1 200 ? -4.406 -10.020 14.468 1.00 90.88 200 ASN A C 1
ATOM 1525 O O . ASN A 1 200 ? -3.224 -9.689 14.493 1.00 90.88 200 ASN A O 1
ATOM 1529 N N . CYS A 1 201 ? -5.366 -9.117 14.283 1.00 95.00 201 CYS A N 1
ATOM 1530 C CA . CYS A 1 201 ? -5.078 -7.697 14.152 1.00 95.00 201 CYS A CA 1
ATOM 1531 C C . CYS A 1 201 ? -4.963 -6.997 15.509 1.00 95.00 201 CYS A C 1
ATOM 1533 O O . CYS A 1 201 ? -5.707 -7.299 16.439 1.00 95.00 201 CYS A O 1
ATOM 1535 N N . LYS A 1 202 ? -4.076 -6.001 15.594 1.00 96.88 202 LYS A N 1
ATOM 1536 C CA . LYS A 1 202 ? -3.954 -5.106 16.757 1.00 96.88 202 LYS A CA 1
ATOM 1537 C C . LYS A 1 202 ? -4.276 -3.670 16.388 1.00 96.88 202 LYS A C 1
ATOM 1539 O O . LYS A 1 202 ? -3.851 -3.198 15.336 1.00 96.88 202 LYS A O 1
ATOM 1544 N N . CYS A 1 203 ? -4.957 -2.944 17.262 1.00 96.81 203 CYS A N 1
ATOM 1545 C CA . CYS A 1 203 ? -5.153 -1.512 17.083 1.00 96.81 203 CYS A CA 1
ATOM 1546 C C . CYS A 1 203 ? -3.981 -0.733 17.695 1.00 96.81 203 CYS A C 1
ATOM 1548 O O . CYS A 1 203 ? -3.763 -0.756 18.908 1.00 96.81 203 CYS A O 1
ATOM 1550 N N . SER A 1 204 ? -3.253 0.022 16.870 1.00 95.62 204 SER A N 1
ATOM 1551 C CA . SER A 1 204 ? -2.417 1.117 17.365 1.00 95.62 204 SER A CA 1
ATOM 1552 C C . SER A 1 204 ? -3.324 2.293 17.696 1.00 95.62 204 SER A C 1
ATOM 1554 O O . SER A 1 204 ? -3.779 3.007 16.802 1.00 95.62 204 SER A O 1
ATOM 1556 N N . LYS A 1 205 ? -3.597 2.489 18.987 1.00 95.06 205 LYS A N 1
ATOM 1557 C CA . LYS A 1 205 ? -4.507 3.537 19.473 1.00 95.06 205 LYS A CA 1
ATOM 1558 C C . LYS A 1 205 ? -3.961 4.930 19.180 1.00 95.06 205 LYS A C 1
ATOM 1560 O O . LYS A 1 205 ? -4.710 5.829 18.807 1.00 95.06 205 LYS A O 1
ATOM 1565 N N . GLU A 1 206 ? -2.647 5.095 19.297 1.00 94.00 206 GLU A N 1
ATOM 1566 C CA . GLU A 1 206 ? -1.953 6.356 19.053 1.00 94.00 206 GLU A CA 1
ATOM 1567 C C . GLU A 1 206 ? -2.062 6.768 17.589 1.00 94.00 206 GLU A C 1
ATOM 1569 O O . GLU A 1 206 ? -2.193 7.953 17.290 1.00 94.00 206 GLU A O 1
ATOM 1574 N N . GLU A 1 207 ? -2.033 5.807 16.665 1.00 92.94 207 GLU A N 1
ATOM 1575 C CA . GLU A 1 207 ? -2.114 6.062 15.229 1.00 92.94 207 GLU A CA 1
ATOM 1576 C C . GLU A 1 207 ? -3.530 5.910 14.668 1.00 92.94 207 GLU A C 1
ATOM 1578 O O . GLU A 1 207 ? -3.777 6.399 13.566 1.00 92.94 207 GLU A O 1
ATOM 1583 N N . ALA A 1 208 ? -4.462 5.311 15.413 1.00 96.19 208 ALA A N 1
ATOM 1584 C CA . ALA A 1 208 ? -5.767 4.872 14.920 1.00 96.19 208 ALA A CA 1
ATOM 1585 C C . ALA A 1 208 ? -5.659 3.910 13.717 1.00 96.19 208 ALA A C 1
ATOM 1587 O O . ALA A 1 208 ? -6.439 4.003 12.768 1.00 96.19 208 ALA A O 1
ATOM 1588 N N . LEU A 1 209 ? -4.669 3.009 13.732 1.00 95.81 209 LEU A N 1
ATOM 1589 C CA . LEU A 1 209 ? -4.394 2.079 12.631 1.00 95.81 209 LEU A CA 1
ATOM 1590 C C . LEU A 1 209 ? -4.433 0.618 13.083 1.00 95.81 209 LEU A C 1
ATOM 1592 O O . LEU A 1 209 ? -3.924 0.266 14.144 1.00 95.81 209 LEU A O 1
ATOM 1596 N N . CYS A 1 210 ? -4.969 -0.243 12.223 1.00 97.00 210 CYS A N 1
ATOM 1597 C CA . CYS A 1 210 ? -5.045 -1.686 12.419 1.00 97.00 210 CYS A CA 1
ATOM 1598 C C . CYS A 1 210 ? -3.800 -2.386 11.866 1.00 97.00 210 CYS A C 1
ATOM 1600 O O . CYS A 1 210 ? -3.563 -2.413 10.660 1.00 97.00 210 CYS A O 1
ATOM 1602 N N . ILE A 1 211 ? -2.988 -2.952 12.744 1.00 95.12 211 ILE A N 1
ATOM 1603 C CA . ILE A 1 211 ? -1.776 -3.693 12.410 1.00 95.12 211 ILE A CA 1
ATOM 1604 C C . ILE A 1 211 ? -2.169 -5.141 12.128 1.00 95.12 211 ILE A C 1
ATOM 1606 O O . ILE A 1 211 ? -2.668 -5.822 13.020 1.00 95.12 211 ILE A O 1
ATOM 1610 N N . VAL A 1 212 ? -1.937 -5.594 10.898 1.00 92.06 212 VAL A N 1
ATOM 1611 C CA . VAL A 1 212 ? -2.073 -7.004 10.509 1.00 92.06 212 VAL A CA 1
ATOM 1612 C C . VAL A 1 212 ? -0.810 -7.742 10.959 1.00 92.06 212 VAL A C 1
ATOM 1614 O O . VAL A 1 212 ? 0.288 -7.239 10.711 1.00 92.06 212 VAL A O 1
ATOM 1617 N N . GLN A 1 213 ? -0.957 -8.876 11.648 1.00 80.75 213 GLN A N 1
ATOM 1618 C CA . GLN A 1 213 ? 0.162 -9.695 12.133 1.00 80.75 213 GLN A CA 1
ATOM 1619 C C . GLN A 1 213 ? 0.458 -10.885 11.222 1.00 80.75 213 GLN A C 1
ATOM 1621 O O . GLN A 1 213 ? -0.482 -11.374 10.557 1.00 80.75 213 GLN A O 1
#

Organism: NCBI:txid51022

Foldseek 3Di:
DDFDDDQGRVPDAQDPCLLVCLVVVCCPVPVVCNCVRNVVNNVVRDRDDDDDDPDDDDDPPVVVVVVVVVCVQVVPPDLQLQLCLQQQNDADPVGGTHFHFQAAAAADEDVVQQVLQVVVQVVVDPDDDDVVSAVQKDKDDPDSLLVNQRQWRYKHKDWDDDPVDIDIIMMIGRDDDDPPDDSGHGDHQDPAQVSNVDPPWGQPNVSSHIYDD

InterPro domains:
  IPR003582 ShKT domain [PF01549] (10-45)
  IPR003582 ShKT domain [PS51670] (11-45)
  IPR003582 ShKT domain [SM00254] (10-46)
  IPR014044 CAP domain [SM00198] (68-180)
  IPR018244 Allergen V5/Tpx-1-related, conserved site [PS01010] (167-178)
  IPR035940 CAP superfamily [G3DSA:3.40.33.10] (9-141)
  IPR035940 CAP superfamily [G3DSA:3.40.33.10] (142-213)
  IPR035940 CAP superfamily [SSF55797] (80-187)

Nearest PDB structures (foldseek):
  4ly5-assembly1_A  TM=8.303E-01  e=4.743E-14  Necator americanus
  3nt8-assembly2_B  TM=8.483E-01  e=4.963E-13  Necator americanus
  6any-assembly1_A  TM=8.585E-01  e=2.375E-12  Brugia malayi
  2ddb-assembly2_B  TM=6.830E-01  e=1.735E-06  Pseudechis porphyriacus
  3s6v-assembly2_B  TM=6.450E-01  e=1.336E-06  Ancylostoma caninum